Protein AF-A0A3D5BC72-F1 (afdb_monomer_lite)

Radius of gyration: 17.34 Å; chains: 1; bounding box: 42×45×41 Å

Structure (mmCIF, N/CA/C/O backbone):
data_AF-A0A3D5BC72-F1
#
_entry.id   AF-A0A3D5BC72-F1
#
loop_
_atom_site.group_PDB
_atom_site.id
_atom_site.type_symbol
_atom_site.label_atom_id
_atom_site.label_alt_id
_atom_site.label_comp_id
_atom_site.label_asym_id
_atom_site.label_entity_id
_atom_site.label_seq_id
_atom_site.pdbx_PDB_ins_code
_atom_site.Cartn_x
_atom_site.Cartn_y
_atom_site.Cartn_z
_atom_site.occupancy
_atom_site.B_iso_or_equiv
_atom_site.auth_seq_id
_atom_site.auth_comp_id
_atom_site.auth_asym_id
_atom_site.auth_atom_id
_atom_site.pdbx_PDB_model_num
ATOM 1 N N . MET A 1 1 ? -2.088 -13.758 19.137 1.00 39.16 1 MET A N 1
ATOM 2 C CA . MET A 1 1 ? -1.939 -12.474 18.418 1.00 39.16 1 MET A CA 1
ATOM 3 C C . MET A 1 1 ? -1.756 -12.786 16.946 1.00 39.16 1 MET A C 1
ATOM 5 O O . MET A 1 1 ? -0.777 -13.442 16.614 1.00 39.16 1 MET A O 1
ATOM 9 N N . ILE A 1 2 ? -2.708 -12.397 16.096 1.00 39.09 2 ILE A N 1
ATOM 10 C CA . ILE A 1 2 ? -2.567 -12.526 14.639 1.00 39.09 2 ILE A CA 1
ATOM 11 C C . ILE A 1 2 ? -1.477 -11.529 14.227 1.00 39.09 2 ILE A C 1
ATOM 13 O O . ILE A 1 2 ? -1.595 -10.335 14.501 1.00 39.09 2 ILE A O 1
ATOM 17 N N . LYS A 1 3 ? -0.358 -12.027 13.697 1.00 44.31 3 LYS A N 1
ATOM 18 C CA . LYS A 1 3 ? 0.748 -11.179 13.238 1.00 44.31 3 LYS A CA 1
ATOM 19 C C . LYS A 1 3 ? 0.266 -10.411 12.005 1.00 44.31 3 LYS A C 1
ATOM 21 O O . LYS A 1 3 ? -0.178 -11.041 11.056 1.00 44.31 3 LYS A O 1
ATOM 26 N N . LYS A 1 4 ? 0.348 -9.077 12.025 1.00 65.88 4 LYS A N 1
ATOM 27 C CA . LYS A 1 4 ? 0.024 -8.226 10.870 1.00 65.88 4 LYS A CA 1
ATOM 28 C C . LYS A 1 4 ? 1.068 -8.482 9.785 1.00 65.88 4 LYS A C 1
ATOM 30 O O . LYS A 1 4 ? 2.250 -8.216 10.022 1.00 65.88 4 LYS A O 1
ATOM 35 N N . ALA A 1 5 ? 0.644 -9.066 8.671 1.00 60.53 5 ALA A N 1
ATOM 36 C CA . ALA A 1 5 ? 1.493 -9.337 7.523 1.00 60.53 5 ALA A CA 1
ATOM 37 C C . ALA A 1 5 ? 1.219 -8.298 6.434 1.00 60.53 5 ALA A C 1
ATOM 39 O O . ALA A 1 5 ? 0.064 -8.054 6.102 1.00 60.53 5 ALA A O 1
ATOM 40 N N . ILE A 1 6 ? 2.274 -7.694 5.893 1.00 67.50 6 ILE A N 1
ATOM 41 C CA . ILE A 1 6 ? 2.192 -6.890 4.671 1.00 67.50 6 ILE A CA 1
ATOM 42 C C . ILE A 1 6 ? 3.098 -7.520 3.636 1.00 67.50 6 ILE A C 1
ATOM 44 O O . ILE A 1 6 ? 4.250 -7.857 3.922 1.00 67.50 6 ILE A O 1
ATOM 48 N N . PHE A 1 7 ? 2.569 -7.607 2.425 1.00 69.31 7 PHE A N 1
ATOM 49 C CA . PHE A 1 7 ? 3.311 -8.001 1.247 1.00 69.31 7 PHE A CA 1
ATOM 50 C C . PHE A 1 7 ? 3.510 -6.776 0.373 1.00 69.31 7 PHE A C 1
ATOM 52 O O . PHE A 1 7 ? 2.546 -6.080 0.059 1.00 69.31 7 PHE A O 1
ATOM 59 N N . VAL A 1 8 ? 4.764 -6.513 0.021 1.00 65.38 8 VAL A N 1
ATOM 60 C CA . VAL A 1 8 ? 5.139 -5.439 -0.893 1.00 65.38 8 VAL A CA 1
ATOM 61 C C . VAL A 1 8 ? 5.708 -6.071 -2.153 1.00 65.38 8 VAL A C 1
ATOM 63 O O . VAL A 1 8 ? 6.801 -6.642 -2.128 1.00 65.38 8 VAL A O 1
ATOM 66 N N . VAL A 1 9 ? 4.933 -6.020 -3.231 1.00 68.38 9 VAL A N 1
ATOM 67 C CA . VAL A 1 9 ? 5.278 -6.641 -4.511 1.00 68.38 9 VAL A CA 1
ATOM 68 C C . VAL A 1 9 ? 5.752 -5.570 -5.480 1.00 68.38 9 VAL A C 1
ATOM 70 O O . VAL A 1 9 ? 5.064 -4.584 -5.717 1.00 68.38 9 VAL A O 1
ATOM 73 N N . PHE A 1 10 ? 6.928 -5.789 -6.047 1.00 59.78 10 PHE A N 1
ATOM 74 C CA . PHE A 1 10 ? 7.567 -4.934 -7.032 1.00 59.78 10 PHE A CA 1
ATOM 75 C C . PHE A 1 10 ? 7.567 -5.598 -8.408 1.00 59.78 10 PHE A C 1
ATOM 77 O O . PHE A 1 10 ? 8.060 -6.721 -8.548 1.00 59.78 10 PHE A O 1
ATOM 84 N N . PHE A 1 11 ? 7.100 -4.888 -9.430 1.00 62.56 11 PHE A N 1
ATOM 85 C CA . PHE A 1 11 ? 7.275 -5.275 -10.830 1.00 62.56 11 PHE A CA 1
ATOM 86 C C . PHE A 1 11 ? 8.230 -4.289 -11.521 1.00 62.56 11 PHE A C 1
ATOM 88 O O . PHE A 1 11 ? 7.855 -3.167 -11.865 1.00 62.56 11 PHE A O 1
ATOM 95 N N . GLY A 1 12 ? 9.488 -4.707 -11.695 1.00 51.97 12 GLY A N 1
ATOM 96 C CA . GLY A 1 12 ? 10.517 -3.958 -12.421 1.00 51.97 12 GLY A CA 1
ATOM 97 C C . GLY A 1 12 ? 10.584 -4.318 -13.909 1.00 51.97 12 GLY A C 1
ATOM 98 O O . GLY A 1 12 ? 10.096 -5.359 -14.336 1.00 51.97 12 GLY A O 1
ATOM 99 N N . VAL A 1 13 ? 11.251 -3.471 -14.702 1.00 49.50 13 VAL A N 1
ATOM 100 C CA . VAL A 1 13 ? 11.381 -3.622 -16.169 1.00 49.50 13 VAL A CA 1
ATOM 101 C C . VAL A 1 13 ? 12.183 -4.873 -16.574 1.00 49.50 13 VAL A C 1
ATOM 103 O O . VAL A 1 13 ? 11.985 -5.422 -17.655 1.00 49.50 13 VAL A O 1
ATOM 106 N N . ALA A 1 14 ? 13.073 -5.366 -15.710 1.00 41.00 14 ALA A N 1
ATOM 107 C CA . ALA A 1 14 ? 13.845 -6.579 -15.959 1.00 41.00 14 ALA A CA 1
ATOM 108 C C . ALA A 1 14 ? 13.127 -7.802 -15.364 1.00 41.00 14 ALA A C 1
ATOM 110 O O . ALA A 1 14 ? 13.283 -8.092 -14.180 1.00 41.00 14 ALA A O 1
ATOM 111 N N . GLY A 1 15 ? 12.348 -8.510 -16.187 1.00 44.84 15 GLY A N 1
ATOM 112 C CA . GLY A 1 15 ? 11.765 -9.812 -15.827 1.00 44.84 15 GLY A CA 1
ATOM 113 C C . GLY A 1 15 ? 10.283 -10.001 -16.150 1.00 44.84 15 GLY A C 1
ATOM 114 O O . GLY A 1 15 ? 9.761 -11.087 -15.931 1.00 44.84 15 GLY A O 1
ATOM 115 N N . LEU A 1 16 ? 9.595 -8.991 -16.685 1.00 44.31 16 LEU A N 1
ATOM 116 C CA . LEU A 1 16 ? 8.205 -9.152 -17.107 1.00 44.31 16 LEU A CA 1
ATOM 117 C C . LEU A 1 16 ? 8.132 -9.884 -18.453 1.00 44.31 16 LEU A C 1
ATOM 119 O O . LEU A 1 16 ? 8.502 -9.335 -19.492 1.00 44.31 16 LEU A O 1
ATOM 123 N N . ASN A 1 17 ? 7.583 -11.102 -18.444 1.00 46.00 17 ASN A N 1
ATOM 124 C CA . ASN A 1 17 ? 6.886 -11.625 -19.615 1.00 46.00 17 ASN A CA 1
ATOM 125 C C . ASN A 1 17 ? 5.791 -10.615 -20.003 1.00 46.00 17 ASN A C 1
ATOM 127 O O . ASN A 1 17 ? 5.100 -10.062 -19.143 1.00 46.00 17 ASN A O 1
ATOM 131 N N . THR A 1 18 ? 5.637 -10.354 -21.301 1.00 49.53 18 THR A N 1
ATOM 132 C CA . THR A 1 18 ? 4.765 -9.290 -21.830 1.00 49.53 18 THR A CA 1
ATOM 133 C C . THR A 1 18 ? 3.309 -9.398 -21.361 1.00 49.53 18 THR A C 1
ATOM 135 O O . THR A 1 18 ? 2.641 -8.378 -21.236 1.00 49.53 18 THR A O 1
ATOM 138 N N . SER A 1 19 ? 2.834 -10.601 -21.023 1.00 48.75 19 SER A N 1
ATOM 139 C CA . SER A 1 19 ? 1.475 -10.864 -20.527 1.00 48.75 19 SER A CA 1
ATOM 140 C C . SER A 1 19 ? 1.181 -10.267 -19.143 1.00 48.75 19 SER A C 1
ATOM 142 O O . SER A 1 19 ? 0.096 -9.728 -18.934 1.00 48.75 19 SER A O 1
ATOM 144 N N . LEU A 1 20 ? 2.138 -10.312 -18.210 1.00 45.81 20 LEU A N 1
ATOM 145 C CA . LEU A 1 20 ? 1.988 -9.758 -16.858 1.00 45.81 20 LEU A CA 1
ATOM 146 C C . LEU A 1 20 ? 1.995 -8.230 -16.880 1.00 45.81 20 LEU A C 1
ATOM 148 O O . LEU A 1 20 ? 1.165 -7.600 -16.234 1.00 45.81 20 LEU A O 1
ATOM 152 N N . ALA A 1 21 ? 2.885 -7.628 -17.673 1.00 47.03 21 ALA A N 1
ATOM 153 C CA . ALA A 1 21 ? 2.938 -6.175 -17.825 1.00 47.03 21 ALA A CA 1
ATOM 154 C C . ALA A 1 21 ? 1.625 -5.621 -18.402 1.00 47.03 21 ALA A C 1
ATOM 156 O O . ALA A 1 21 ? 1.164 -4.564 -17.978 1.00 47.03 21 ALA A O 1
ATOM 157 N N . GLN A 1 22 ? 1.007 -6.356 -19.334 1.00 44.91 22 GLN A N 1
ATOM 158 C CA . GLN A 1 22 ? -0.235 -5.967 -20.001 1.00 44.91 22 GLN A CA 1
ATOM 159 C C . GLN A 1 22 ? -1.459 -6.026 -19.072 1.00 44.91 22 GLN A C 1
ATOM 161 O O . GLN A 1 22 ? -2.311 -5.149 -19.142 1.00 44.91 22 GLN A O 1
ATOM 166 N N . ALA A 1 23 ? -1.532 -7.010 -18.169 1.00 48.91 23 ALA A N 1
ATOM 167 C CA . ALA A 1 23 ? -2.643 -7.156 -17.218 1.00 48.91 23 ALA A CA 1
ATOM 168 C C . ALA A 1 23 ? -2.726 -6.015 -16.182 1.00 48.91 23 ALA A C 1
ATOM 170 O O . ALA A 1 23 ? -3.771 -5.812 -15.571 1.00 48.91 23 ALA A O 1
ATOM 171 N N .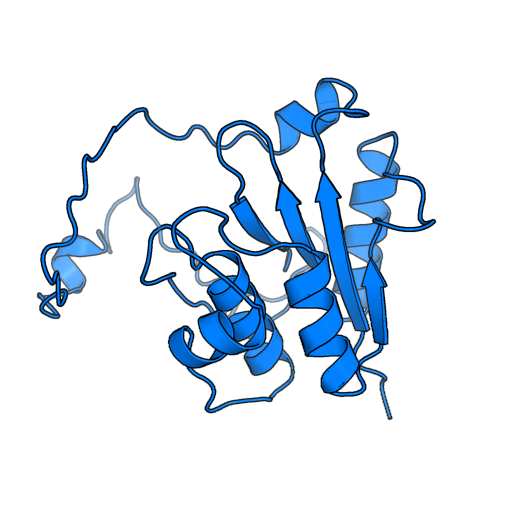 PHE A 1 24 ? -1.637 -5.260 -16.003 1.00 42.12 24 PHE A N 1
ATOM 172 C CA . PHE A 1 24 ? -1.575 -4.078 -15.141 1.00 42.12 24 PHE A CA 1
ATOM 173 C C . PHE A 1 24 ? -1.640 -2.748 -15.904 1.00 42.12 24 PHE A C 1
ATOM 175 O O . PHE A 1 24 ? -1.533 -1.690 -15.278 1.00 42.12 24 PHE A O 1
ATOM 182 N N . GLN A 1 25 ? -1.818 -2.775 -17.230 1.00 41.47 25 GLN A N 1
ATOM 183 C CA . GLN A 1 25 ? -2.043 -1.562 -18.012 1.00 41.47 25 GLN A CA 1
ATOM 184 C C . GLN A 1 25 ? -3.411 -0.986 -17.651 1.00 41.47 25 GLN A C 1
ATOM 186 O O . GLN A 1 25 ? -4.450 -1.583 -17.919 1.00 41.47 25 GLN A O 1
ATOM 191 N N . VAL A 1 26 ? -3.398 0.192 -17.039 1.00 39.53 26 VAL A N 1
ATOM 192 C CA . VAL A 1 26 ? -4.551 1.089 -17.044 1.00 39.53 26 VAL A CA 1
ATOM 193 C C . VAL A 1 26 ? -4.328 2.024 -18.224 1.00 39.53 26 VAL A C 1
ATOM 195 O O . VAL A 1 26 ? -3.207 2.487 -18.425 1.00 39.53 26 VAL A O 1
ATOM 198 N N . ASP A 1 27 ? -5.363 2.252 -19.029 1.00 34.81 27 ASP A N 1
ATOM 199 C CA . ASP A 1 27 ? -5.342 3.265 -20.084 1.00 34.81 27 ASP A CA 1
ATOM 200 C C . ASP A 1 27 ? -5.281 4.647 -19.417 1.00 34.81 27 ASP A C 1
ATOM 202 O O . ASP A 1 27 ? -6.299 5.251 -19.075 1.00 34.81 27 ASP A O 1
ATOM 206 N N . GLU A 1 28 ? -4.067 5.099 -19.107 1.00 37.81 28 GLU A N 1
ATOM 207 C CA . GLU A 1 28 ? -3.823 6.447 -18.615 1.00 37.81 28 GLU A CA 1
ATOM 208 C C . GLU A 1 28 ? -3.939 7.389 -19.813 1.00 37.81 28 GLU A C 1
ATOM 210 O O . GLU A 1 28 ? -3.017 7.545 -20.614 1.00 37.81 28 GLU A O 1
ATOM 215 N N . GLY A 1 29 ? -5.124 7.982 -19.974 1.00 32.66 29 GLY A N 1
ATOM 216 C CA . GLY A 1 29 ? -5.359 9.016 -20.971 1.00 32.66 29 GLY A CA 1
ATOM 217 C C . GLY A 1 29 ? -4.264 10.084 -20.899 1.00 32.66 29 GLY A C 1
ATOM 218 O O . GLY A 1 29 ? -4.041 10.688 -19.854 1.00 32.66 29 GLY A O 1
ATOM 219 N N . ASN A 1 30 ? -3.583 10.306 -22.026 1.00 34.56 30 ASN A N 1
ATOM 220 C CA . ASN A 1 30 ? -2.470 11.245 -22.185 1.00 34.56 30 ASN A CA 1
ATOM 221 C C . ASN A 1 30 ? -2.899 12.709 -21.966 1.00 34.56 30 ASN A C 1
ATOM 223 O O . ASN A 1 30 ? -3.085 13.465 -22.921 1.00 34.56 30 ASN A O 1
ATOM 227 N N . GLY A 1 31 ? -3.037 13.126 -20.712 1.00 32.53 31 GLY A N 1
ATOM 228 C CA . GLY A 1 31 ? -3.160 14.522 -20.312 1.00 32.53 31 GLY A CA 1
ATOM 229 C C . GLY A 1 31 ? -1.919 14.944 -19.540 1.00 32.53 31 GLY A C 1
ATOM 230 O O . GLY A 1 31 ? -1.890 14.827 -18.323 1.00 32.53 31 GLY A O 1
ATOM 231 N N . ALA A 1 32 ? -0.887 15.428 -20.233 1.00 30.55 32 ALA A N 1
ATOM 232 C CA . ALA A 1 32 ? 0.250 16.059 -19.573 1.00 30.55 32 ALA A CA 1
ATOM 233 C C . ALA A 1 32 ? -0.228 17.335 -18.857 1.00 30.55 32 ALA A C 1
ATOM 235 O O . ALA A 1 32 ? -0.594 18.311 -19.515 1.00 30.55 32 ALA A O 1
ATOM 236 N N . PHE A 1 33 ? -0.234 17.325 -17.525 1.00 35.97 33 PHE A N 1
ATOM 237 C CA . PHE A 1 33 ? -0.364 18.530 -16.710 1.00 35.97 33 PHE A CA 1
ATOM 238 C C . PHE A 1 33 ? 1.036 18.963 -16.263 1.00 35.97 33 PHE A C 1
ATOM 240 O O . PHE A 1 33 ? 1.735 18.231 -15.572 1.00 35.97 33 PHE A O 1
ATOM 247 N N . ASP A 1 34 ? 1.459 20.146 -16.710 1.00 36.50 34 ASP A N 1
ATOM 248 C CA . ASP A 1 34 ? 2.656 20.834 -16.219 1.00 36.50 34 ASP A CA 1
ATOM 249 C C . ASP A 1 34 ? 2.284 21.540 -14.908 1.00 36.50 34 ASP A C 1
ATOM 251 O O . ASP A 1 34 ? 1.774 22.665 -14.914 1.00 36.50 34 ASP A O 1
ATOM 255 N N . ALA A 1 35 ? 2.445 20.845 -13.781 1.00 38.34 35 ALA A N 1
ATOM 256 C CA . ALA A 1 35 ? 2.228 21.413 -12.459 1.00 38.34 35 ALA A CA 1
ATOM 257 C C . ALA A 1 35 ? 3.536 22.027 -11.944 1.00 38.34 35 ALA A C 1
ATOM 259 O O . ALA A 1 35 ? 4.360 21.383 -11.298 1.00 38.34 35 ALA A O 1
ATOM 260 N N . LYS A 1 36 ? 3.727 23.322 -12.205 1.00 35.53 36 LYS A N 1
ATOM 261 C CA . LYS A 1 36 ? 4.603 24.131 -11.349 1.00 35.53 36 LYS A CA 1
ATOM 262 C C . LYS A 1 36 ? 3.965 24.196 -9.963 1.00 35.53 36 LYS A C 1
ATOM 264 O O . LYS A 1 36 ? 2.754 24.384 -9.878 1.00 35.53 36 LYS A O 1
ATOM 269 N N . GLU A 1 37 ? 4.772 24.055 -8.908 1.00 43.22 37 GLU A N 1
ATOM 270 C CA . GLU A 1 37 ? 4.355 24.244 -7.511 1.00 43.22 37 GLU A CA 1
ATOM 271 C C . GLU A 1 37 ? 3.747 25.643 -7.309 1.00 43.22 37 GLU A C 1
ATOM 273 O O . GLU A 1 37 ? 4.406 26.602 -6.910 1.00 43.22 37 GLU A O 1
ATOM 278 N N . GLU A 1 38 ? 2.454 25.767 -7.568 1.00 37.28 38 GLU A N 1
ATOM 279 C CA . GLU A 1 38 ? 1.609 26.792 -6.988 1.00 37.28 38 GLU A CA 1
ATOM 280 C C . GLU A 1 38 ? 0.695 26.094 -5.990 1.00 37.28 38 GLU A C 1
ATOM 282 O O . GLU A 1 38 ? 0.119 25.050 -6.284 1.00 37.28 38 GLU A O 1
ATOM 287 N N . ASN A 1 39 ? 0.609 26.659 -4.783 1.00 39.94 39 ASN A N 1
ATOM 288 C CA . ASN A 1 39 ? -0.212 26.194 -3.668 1.00 39.94 39 ASN A CA 1
ATOM 289 C C . ASN A 1 39 ? -1.683 25.990 -4.082 1.00 39.94 39 ASN A C 1
ATOM 291 O O . ASN A 1 39 ? -2.539 26.840 -3.825 1.00 39.94 39 ASN A O 1
ATOM 295 N N . LEU A 1 40 ? -1.997 24.843 -4.674 1.00 38.00 40 LEU A N 1
ATOM 296 C CA . LEU A 1 40 ? -3.352 24.377 -4.909 1.00 38.00 40 LEU A CA 1
ATOM 297 C C . LEU A 1 40 ? -3.854 23.754 -3.611 1.00 38.00 40 LEU A C 1
ATOM 299 O O . LEU A 1 40 ? -3.955 22.542 -3.449 1.00 38.00 40 LEU A O 1
ATOM 303 N N . VAL A 1 41 ? -4.195 24.619 -2.657 1.00 39.25 41 VAL A N 1
ATOM 304 C CA . VAL A 1 41 ? -5.203 24.255 -1.666 1.00 39.25 41 VAL A CA 1
ATOM 305 C C . VAL A 1 41 ? -6.487 24.073 -2.464 1.00 39.25 41 VAL A C 1
ATOM 307 O O . VAL A 1 41 ? -7.123 25.060 -2.842 1.00 39.25 41 VAL A O 1
ATOM 310 N N . LEU A 1 42 ? -6.830 22.821 -2.780 1.00 39.56 42 LEU A N 1
ATOM 311 C CA . LEU A 1 42 ? -8.126 22.486 -3.354 1.00 39.56 42 LEU A CA 1
ATOM 312 C C . LEU A 1 42 ? -9.182 23.049 -2.406 1.00 39.56 42 LEU A C 1
ATOM 314 O O . LEU A 1 42 ? -9.370 22.566 -1.287 1.00 39.56 42 LEU A O 1
ATOM 318 N N . LYS A 1 43 ? -9.835 24.134 -2.829 1.00 40.34 43 LYS A N 1
ATOM 319 C CA . LYS A 1 43 ? -11.046 24.593 -2.165 1.00 40.34 43 LYS A CA 1
ATOM 320 C C . LYS A 1 43 ? -12.013 23.425 -2.256 1.00 40.34 43 LYS A C 1
ATOM 322 O O . LYS A 1 43 ? -12.188 22.860 -3.332 1.00 40.34 43 LYS A O 1
ATOM 327 N N . GLN A 1 44 ? -12.586 23.050 -1.121 1.00 42.84 44 GLN A N 1
ATOM 328 C CA . GLN A 1 44 ? -13.640 22.051 -1.036 1.00 42.84 44 GLN A CA 1
ATOM 329 C C . GLN A 1 44 ? -14.886 22.621 -1.732 1.00 42.84 44 GLN A C 1
ATOM 331 O O . GLN A 1 44 ? -15.803 23.123 -1.089 1.00 42.84 44 GLN A O 1
ATOM 336 N N . GLU A 1 45 ? -14.854 22.670 -3.061 1.00 46.62 45 GLU A N 1
ATOM 337 C CA . GLU A 1 45 ? -15.996 23.007 -3.893 1.00 46.62 45 GLU A CA 1
ATOM 338 C C . GLU A 1 45 ? -16.976 21.835 -3.894 1.00 46.62 45 GLU A C 1
ATOM 340 O O . GLU A 1 45 ? -16.620 20.694 -3.598 1.00 46.62 45 GLU A O 1
ATOM 345 N N . ASP A 1 46 ? -18.234 22.167 -4.160 1.00 46.66 46 ASP A N 1
ATOM 346 C CA . ASP A 1 46 ? -19.429 21.343 -4.015 1.00 46.66 46 ASP A CA 1
ATOM 347 C C . ASP A 1 46 ? -19.275 19.953 -4.672 1.00 46.66 46 ASP A C 1
ATOM 349 O O . ASP A 1 46 ? -19.542 19.748 -5.859 1.00 46.66 46 ASP A O 1
ATOM 353 N N . THR A 1 47 ? -18.787 18.989 -3.881 1.00 52.44 47 THR A N 1
ATOM 354 C CA . THR A 1 47 ? -18.332 17.655 -4.327 1.00 52.44 47 THR A CA 1
ATOM 355 C C . THR A 1 47 ? -19.388 16.861 -5.102 1.00 52.44 47 THR A C 1
ATOM 357 O O . THR A 1 47 ? -19.046 15.960 -5.865 1.00 52.44 47 THR A O 1
ATOM 360 N N . ALA A 1 48 ? -20.668 17.218 -4.970 1.00 49.59 48 ALA A N 1
ATOM 361 C CA . ALA A 1 48 ? -21.773 16.570 -5.666 1.00 49.59 48 ALA A CA 1
ATOM 362 C C . ALA A 1 48 ? -21.761 16.788 -7.192 1.00 49.59 48 ALA A C 1
ATOM 364 O O . ALA A 1 48 ? -22.131 15.875 -7.930 1.00 49.59 48 ALA A O 1
ATOM 365 N N . ASN A 1 49 ? -21.321 17.957 -7.680 1.00 50.22 49 ASN A N 1
ATOM 366 C CA . ASN A 1 49 ? -21.263 18.239 -9.124 1.00 50.22 49 ASN A CA 1
ATOM 367 C C . ASN A 1 49 ? -19.995 17.686 -9.792 1.00 50.22 49 ASN A C 1
ATOM 369 O O . ASN A 1 49 ? -20.021 17.383 -10.983 1.00 50.22 49 ASN A O 1
ATOM 373 N N . VAL A 1 50 ? -18.908 17.519 -9.032 1.00 57.97 50 VAL A N 1
ATOM 374 C CA . VAL A 1 50 ? -17.635 16.968 -9.530 1.00 57.97 50 VAL A CA 1
ATOM 375 C C . VAL A 1 50 ? -17.656 15.436 -9.556 1.00 57.97 50 VAL A C 1
ATOM 377 O O . VAL A 1 50 ? -17.165 14.833 -10.502 1.00 57.97 50 VAL A O 1
ATOM 380 N N . ASN A 1 51 ? -18.290 14.788 -8.572 1.00 60.34 51 ASN A N 1
ATOM 381 C CA . ASN A 1 51 ? -18.293 13.323 -8.447 1.00 60.34 51 ASN A CA 1
ATOM 382 C C . ASN A 1 51 ? -19.266 12.595 -9.383 1.00 60.34 51 ASN A C 1
ATOM 384 O O . ASN A 1 51 ? -19.463 11.394 -9.226 1.00 60.34 51 ASN A O 1
ATOM 388 N N . HIS A 1 52 ? -19.887 13.297 -10.339 1.00 67.12 52 HIS A N 1
ATOM 389 C CA . HIS A 1 52 ? -20.741 12.696 -11.368 1.00 67.12 52 HIS A CA 1
ATOM 390 C C . HIS A 1 52 ? -21.738 11.648 -10.824 1.00 67.12 52 HIS A C 1
ATOM 392 O O . HIS A 1 52 ? -21.968 10.630 -11.467 1.00 67.12 52 HIS A O 1
ATOM 398 N N . LEU A 1 53 ? -22.354 11.900 -9.659 1.00 65.19 53 LEU A N 1
ATOM 399 C CA . LEU A 1 53 ? -23.061 10.890 -8.845 1.00 65.19 53 LEU A CA 1
ATOM 400 C C . LEU A 1 53 ? -24.168 10.102 -9.576 1.00 65.19 53 LEU A C 1
ATOM 402 O O . LEU A 1 53 ? -24.511 9.000 -9.167 1.00 65.19 53 LEU A O 1
ATOM 406 N N . ASN A 1 54 ? -24.727 10.660 -10.653 1.00 69.50 54 ASN A N 1
ATOM 407 C CA . ASN A 1 54 ? -25.776 10.038 -11.469 1.00 69.50 54 ASN A CA 1
ATOM 408 C C . ASN A 1 54 ? -25.298 9.666 -12.884 1.00 69.50 54 ASN A C 1
ATOM 410 O O . ASN A 1 54 ? -26.114 9.490 -13.791 1.00 69.50 54 ASN A O 1
ATOM 414 N N . SER A 1 55 ? -23.987 9.622 -13.120 1.00 73.69 55 SER A N 1
ATOM 415 C CA . SER A 1 55 ? -23.441 9.313 -14.435 1.00 73.69 55 SER A CA 1
ATOM 416 C C . SER A 1 55 ? -23.537 7.814 -14.711 1.00 73.69 55 SER A C 1
ATOM 418 O O . SER A 1 55 ? -22.969 7.023 -13.959 1.00 73.69 55 SER A O 1
ATOM 420 N N . PRO A 1 56 ? -24.152 7.397 -15.833 1.00 77.19 56 PRO A N 1
ATOM 421 C CA . PRO A 1 56 ? -24.080 6.006 -16.269 1.00 77.19 56 PRO A CA 1
ATOM 422 C C . PRO A 1 56 ? -22.661 5.604 -16.712 1.00 77.19 56 PRO A C 1
ATOM 424 O O . PRO A 1 56 ? -22.402 4.422 -16.907 1.00 77.19 56 PRO A O 1
ATOM 427 N N . TYR A 1 57 ? -21.754 6.575 -16.887 1.00 74.44 57 TYR A N 1
ATOM 428 C CA . TYR A 1 57 ? -20.372 6.359 -17.323 1.00 74.44 57 TYR A CA 1
ATOM 429 C C . TYR A 1 57 ? -19.355 6.406 -16.176 1.00 74.44 57 TYR A C 1
ATOM 431 O O . TYR A 1 57 ? -18.298 5.794 -16.278 1.00 74.44 57 TYR A O 1
ATOM 439 N N . PHE A 1 58 ? -19.665 7.116 -15.087 1.00 73.69 58 PHE A N 1
ATOM 440 C CA . PHE A 1 58 ? -18.769 7.320 -13.945 1.00 73.6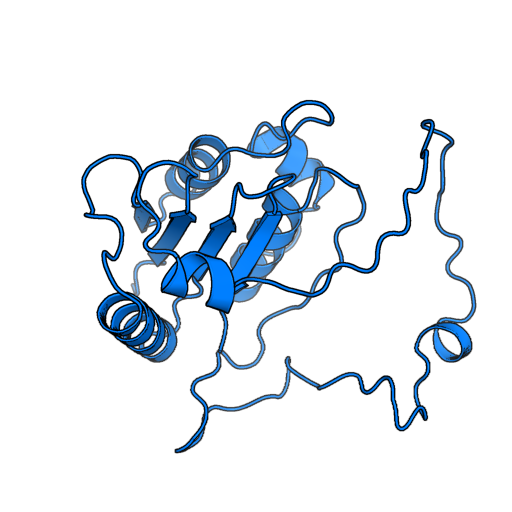9 58 PHE A CA 1
ATOM 441 C C . PHE A 1 58 ? -19.485 6.888 -12.668 1.00 73.69 58 PHE A C 1
ATOM 443 O O . PHE A 1 58 ? -19.992 7.712 -11.913 1.00 73.69 58 PHE A O 1
ATOM 450 N N . THR A 1 59 ? -19.571 5.572 -12.470 1.00 72.00 59 THR A N 1
ATOM 451 C CA . THR A 1 59 ? -20.100 4.994 -11.232 1.00 72.00 59 THR A CA 1
ATOM 452 C C . THR A 1 59 ? -19.006 4.942 -10.172 1.00 72.00 59 THR A C 1
ATOM 454 O O . THR A 1 59 ? -17.864 4.592 -10.468 1.00 72.00 59 THR A O 1
ATOM 457 N N . THR A 1 60 ? -19.357 5.241 -8.925 1.00 74.88 60 THR A N 1
ATOM 458 C CA . THR A 1 60 ? -18.473 5.081 -7.766 1.00 74.88 60 THR A CA 1
ATOM 459 C C . THR A 1 60 ? -18.868 3.802 -7.026 1.00 74.88 60 THR A C 1
ATOM 461 O O . THR A 1 60 ? -19.818 3.841 -6.240 1.00 74.88 60 THR A O 1
ATOM 464 N N . PRO A 1 61 ? -18.232 2.646 -7.304 1.00 79.25 61 PRO A N 1
ATOM 465 C CA . PRO A 1 61 ? -18.538 1.423 -6.574 1.00 79.25 61 PRO A CA 1
ATOM 466 C C . PRO A 1 61 ? -18.238 1.616 -5.085 1.00 79.25 61 PRO A C 1
ATOM 468 O O . PRO A 1 61 ? -17.171 2.111 -4.718 1.00 79.25 61 PRO A O 1
ATOM 471 N N . ASP A 1 62 ? -19.179 1.211 -4.232 1.00 86.56 62 ASP A N 1
ATOM 472 C CA . ASP A 1 62 ? -18.984 1.213 -2.784 1.00 86.56 62 ASP A CA 1
ATOM 473 C C . ASP A 1 62 ? -18.117 0.016 -2.377 1.00 86.56 62 ASP A C 1
ATOM 475 O O . ASP A 1 62 ? -18.587 -1.064 -2.007 1.00 86.56 62 ASP A O 1
ATOM 479 N N . VAL A 1 63 ? -16.808 0.204 -2.515 1.00 88.19 63 VAL A N 1
ATOM 480 C CA . VAL A 1 63 ? -15.809 -0.798 -2.136 1.00 88.19 63 VAL A CA 1
ATOM 481 C C . VAL A 1 63 ? -15.700 -0.966 -0.619 1.00 88.19 63 VAL A C 1
ATOM 483 O O . VAL A 1 63 ? -15.224 -2.004 -0.168 1.00 88.19 63 VAL A O 1
ATOM 486 N N . PHE A 1 64 ? -16.154 0.011 0.175 1.00 91.81 64 PHE A N 1
ATOM 487 C CA . PHE A 1 64 ? -16.054 -0.043 1.634 1.00 91.81 64 PHE A CA 1
ATOM 488 C C . PHE A 1 64 ? -17.049 -1.051 2.217 1.00 91.81 64 PHE A C 1
ATOM 490 O O . PHE A 1 64 ? -16.659 -1.917 2.999 1.00 91.81 64 PHE A O 1
ATOM 497 N N . GLU A 1 65 ? -18.308 -1.000 1.780 1.00 93.50 65 GLU A N 1
ATOM 498 C CA . GLU A 1 65 ? -19.360 -1.933 2.217 1.00 93.50 65 GLU A CA 1
ATOM 499 C C . GLU A 1 65 ? -19.346 -3.269 1.445 1.00 93.50 65 GLU A C 1
ATOM 501 O O . GLU A 1 65 ? -20.187 -4.143 1.665 1.00 93.50 65 GLU A O 1
ATOM 506 N N . SER A 1 66 ? -18.395 -3.465 0.527 1.00 92.38 66 SER A N 1
ATOM 507 C CA . SER A 1 66 ? -18.299 -4.690 -0.270 1.00 92.38 66 SER A CA 1
ATOM 508 C C . SER A 1 66 ? -17.920 -5.911 0.579 1.00 92.38 66 SER A C 1
ATOM 510 O O . SER A 1 66 ? -17.024 -5.870 1.425 1.00 92.38 66 SER A O 1
ATOM 512 N N . ILE A 1 67 ? -18.587 -7.041 0.325 1.00 94.00 67 ILE A N 1
ATOM 513 C CA . ILE A 1 67 ? -18.398 -8.305 1.051 1.00 94.00 67 ILE A CA 1
ATOM 514 C C . ILE A 1 67 ? -18.024 -9.414 0.072 1.00 94.00 67 ILE A C 1
ATOM 516 O O . ILE A 1 67 ? -18.611 -9.532 -1.006 1.00 94.00 67 ILE A O 1
ATOM 520 N N . SER A 1 68 ? -17.055 -10.241 0.471 1.00 94.19 68 SER A N 1
ATOM 521 C CA . SER A 1 68 ? -16.649 -11.425 -0.290 1.00 94.19 68 SER A CA 1
ATOM 522 C C . SER A 1 68 ? -17.834 -12.360 -0.577 1.00 94.19 68 SER A C 1
ATOM 524 O O . SER A 1 68 ? -18.690 -12.582 0.280 1.00 94.19 68 SER A O 1
ATOM 526 N N . ASN A 1 69 ? -17.853 -12.957 -1.767 1.00 93.50 69 ASN A N 1
ATOM 527 C CA . ASN A 1 69 ? -18.824 -13.968 -2.188 1.00 93.50 69 ASN A CA 1
ATOM 528 C C . ASN A 1 69 ? -18.136 -15.071 -3.017 1.00 93.50 69 ASN A C 1
ATOM 530 O O . ASN A 1 69 ? -16.912 -15.138 -3.075 1.00 93.50 69 ASN A O 1
ATOM 534 N N . GLU A 1 70 ? -18.909 -15.963 -3.639 1.00 93.12 70 GLU A N 1
ATOM 535 C CA . GLU A 1 70 ? -18.363 -17.082 -4.424 1.00 93.12 70 GLU A CA 1
ATOM 536 C C . GLU A 1 70 ? -17.554 -16.658 -5.669 1.00 93.12 70 GLU A C 1
ATOM 538 O O . GLU A 1 70 ? -16.730 -17.436 -6.142 1.00 93.12 70 GLU A O 1
ATOM 543 N N . ASN A 1 71 ? -17.755 -15.434 -6.170 1.00 92.06 71 ASN A N 1
ATOM 544 C CA . ASN A 1 71 ? -17.136 -14.902 -7.388 1.00 92.06 71 ASN A CA 1
ATOM 545 C C . ASN A 1 71 ? -16.115 -13.778 -7.127 1.00 92.06 71 ASN A C 1
ATOM 547 O O . ASN A 1 71 ? -15.343 -13.445 -8.023 1.00 92.06 71 ASN A O 1
ATOM 551 N N . LEU A 1 72 ? -16.113 -13.176 -5.933 1.00 91.12 72 LEU A N 1
ATOM 552 C CA . LEU A 1 72 ? -15.237 -12.061 -5.565 1.00 91.12 72 LEU A CA 1
ATOM 553 C C . LEU A 1 72 ? -14.698 -12.259 -4.148 1.00 91.12 72 LEU A C 1
ATOM 555 O O . LEU A 1 72 ? -15.468 -12.300 -3.189 1.00 91.12 72 LEU A O 1
ATOM 559 N N . THR A 1 73 ? -13.375 -12.307 -4.014 1.00 95.06 73 THR A N 1
ATOM 560 C CA . THR A 1 73 ? -12.696 -12.192 -2.719 1.00 95.06 73 THR A CA 1
ATOM 561 C C . THR A 1 73 ? -12.339 -10.725 -2.525 1.00 95.06 73 THR A C 1
ATOM 563 O O . THR A 1 73 ? -11.606 -10.194 -3.340 1.00 95.06 73 THR A O 1
ATOM 566 N N . ILE A 1 74 ? -12.827 -10.074 -1.471 1.00 95.88 74 ILE A N 1
ATOM 567 C CA . ILE A 1 74 ? -12.526 -8.671 -1.154 1.00 95.88 74 ILE A CA 1
ATOM 568 C C . ILE A 1 74 ? -12.412 -8.448 0.359 1.00 95.88 74 ILE A C 1
ATOM 570 O O . ILE A 1 74 ? -13.149 -9.051 1.148 1.00 95.88 74 ILE A O 1
ATOM 574 N N . LEU A 1 75 ? -11.499 -7.565 0.766 1.00 95.88 75 LEU A N 1
ATOM 575 C CA . LEU A 1 75 ? -11.365 -7.084 2.139 1.00 95.88 75 LEU A CA 1
ATOM 576 C C . LEU A 1 75 ? -12.472 -6.069 2.447 1.00 95.88 75 LEU A C 1
ATOM 578 O O . LEU A 1 75 ? -12.422 -4.926 2.001 1.00 95.88 75 LEU A O 1
ATOM 582 N N . SER A 1 76 ? -13.466 -6.483 3.229 1.00 94.62 76 SER A N 1
ATOM 583 C CA . SER A 1 76 ? -14.556 -5.600 3.658 1.00 94.62 76 SER A CA 1
ATOM 584 C C . SER A 1 76 ? -14.080 -4.494 4.596 1.00 94.62 76 SER A C 1
ATOM 586 O O . SER A 1 76 ? -13.167 -4.697 5.402 1.00 94.62 76 SER A O 1
ATOM 588 N N . HIS A 1 77 ? -14.754 -3.344 4.541 1.00 95.56 77 HIS A N 1
ATOM 589 C CA . HIS A 1 77 ? -14.456 -2.147 5.331 1.00 95.56 77 HIS A CA 1
ATOM 590 C C . HIS A 1 77 ? -13.015 -1.646 5.159 1.00 95.56 77 HIS A C 1
ATOM 592 O O . HIS A 1 77 ? -12.416 -1.094 6.090 1.00 95.56 77 HIS A O 1
ATOM 598 N N . TYR A 1 78 ? -12.438 -1.852 3.973 1.00 95.75 78 TYR A N 1
ATOM 599 C CA . TYR A 1 78 ? -11.127 -1.317 3.644 1.00 95.75 78 TYR A CA 1
ATOM 600 C C . TYR A 1 78 ? -11.231 0.195 3.366 1.00 95.75 78 TYR A C 1
ATOM 602 O O . TYR A 1 78 ? -11.982 0.598 2.476 1.00 95.75 78 TYR A O 1
ATOM 610 N N . PRO A 1 79 ? -10.514 1.056 4.110 1.00 92.69 79 PRO A N 1
ATOM 611 C CA . PRO A 1 79 ? -10.620 2.503 3.967 1.00 92.69 79 PRO A CA 1
ATOM 612 C C . PRO A 1 79 ? -10.004 2.983 2.649 1.00 92.69 79 PRO A C 1
ATOM 614 O O . PRO A 1 79 ? -8.927 2.543 2.246 1.00 92.69 79 PRO A O 1
ATOM 617 N N . THR A 1 80 ? -10.668 3.935 1.998 1.00 90.19 80 THR A N 1
ATOM 618 C CA . THR A 1 80 ? -10.185 4.573 0.768 1.00 90.19 80 THR A CA 1
ATOM 619 C C . THR A 1 80 ? -9.588 5.940 1.063 1.00 90.19 80 THR A C 1
ATOM 621 O O . THR A 1 80 ? -10.146 6.708 1.846 1.00 90.19 80 THR A O 1
ATOM 624 N N . PHE A 1 81 ? -8.497 6.278 0.383 1.00 92.12 81 PHE A N 1
ATOM 625 C CA . PHE A 1 81 ? -7.859 7.585 0.483 1.00 92.12 81 PHE A CA 1
ATOM 626 C C . PHE A 1 81 ? -7.355 8.018 -0.896 1.00 92.12 81 PHE A C 1
ATOM 628 O O . PHE A 1 81 ? -6.694 7.240 -1.583 1.00 92.12 81 PHE A O 1
ATOM 635 N N . GLN A 1 82 ? -7.674 9.247 -1.301 1.00 89.75 82 GLN A N 1
ATOM 636 C CA . GLN A 1 82 ? -7.157 9.848 -2.529 1.00 89.75 82 GLN A CA 1
ATOM 637 C C . GLN A 1 82 ? -5.830 10.544 -2.218 1.00 89.75 82 GLN A C 1
ATOM 639 O O . GLN A 1 82 ? -5.793 11.404 -1.340 1.00 89.75 82 GLN A O 1
ATOM 644 N N . GLN A 1 83 ? -4.759 10.181 -2.932 1.00 91.88 83 GLN A N 1
ATOM 645 C CA . GLN A 1 83 ? -3.456 10.836 -2.771 1.00 91.88 83 GLN A CA 1
ATOM 646 C C . GLN A 1 83 ? -3.574 12.352 -2.978 1.00 91.88 83 GLN A C 1
ATOM 648 O O . GLN A 1 83 ? -4.338 12.799 -3.839 1.00 91.88 83 GLN A O 1
ATOM 653 N N . THR A 1 84 ? -2.811 13.139 -2.217 1.00 92.00 84 THR A N 1
ATOM 654 C CA . THR A 1 84 ? -2.882 14.610 -2.298 1.00 92.00 84 THR A CA 1
ATOM 655 C C . THR A 1 84 ? -1.733 15.254 -3.067 1.00 92.00 84 THR A C 1
ATOM 657 O O . THR A 1 84 ? -1.829 16.435 -3.398 1.00 92.00 84 THR A O 1
ATOM 660 N N . THR A 1 85 ? -0.668 14.512 -3.396 1.00 90.50 85 THR A N 1
ATOM 661 C CA . THR A 1 85 ? 0.438 15.003 -4.236 1.00 90.50 85 THR A CA 1
ATOM 662 C C . THR A 1 85 ? 0.777 14.010 -5.343 1.00 90.50 85 THR A C 1
ATOM 664 O O . THR A 1 85 ? 0.374 12.851 -5.299 1.00 90.50 85 THR A O 1
ATOM 667 N N . GLU A 1 86 ? 1.526 14.444 -6.356 1.00 88.81 86 GLU A N 1
ATOM 668 C CA . GLU A 1 86 ? 1.909 13.605 -7.505 1.00 88.81 86 GLU A CA 1
ATOM 669 C C . GLU A 1 86 ? 2.876 12.467 -7.131 1.00 88.81 86 GLU A C 1
ATOM 671 O O . GLU A 1 86 ? 2.937 11.448 -7.812 1.00 88.81 86 GLU A O 1
ATOM 676 N N . TYR A 1 87 ? 3.594 12.603 -6.013 1.00 90.44 87 TYR A N 1
ATOM 677 C CA . TYR A 1 87 ? 4.675 11.699 -5.605 1.00 90.44 87 TYR A CA 1
ATOM 678 C C . TYR A 1 87 ? 4.367 10.892 -4.332 1.00 90.44 87 TYR A C 1
ATOM 680 O O . TYR A 1 87 ? 5.190 10.090 -3.880 1.00 90.44 87 TYR A O 1
ATOM 688 N N . SER A 1 88 ? 3.188 11.084 -3.733 1.00 94.62 88 SER A N 1
ATOM 689 C CA . SER A 1 88 ? 2.796 10.481 -2.455 1.00 94.62 88 SER A CA 1
ATOM 690 C C . SER A 1 88 ? 1.975 9.195 -2.583 1.00 94.62 88 SER A C 1
ATOM 692 O O . SER A 1 88 ? 1.460 8.708 -1.578 1.00 94.62 88 SER A O 1
ATOM 694 N N . CYS A 1 89 ? 1.886 8.591 -3.774 1.00 94.75 89 CYS A N 1
ATOM 695 C CA . CYS A 1 89 ? 1.121 7.356 -3.998 1.00 94.75 89 CYS A CA 1
ATOM 696 C C . CYS A 1 89 ? 1.507 6.218 -3.023 1.00 94.75 89 CYS A C 1
ATOM 698 O O . CYS A 1 89 ? 0.633 5.526 -2.502 1.00 94.75 89 CYS A O 1
ATOM 700 N N . GLY A 1 90 ? 2.798 6.056 -2.702 1.00 94.81 90 GLY A N 1
ATOM 701 C CA . GLY A 1 90 ? 3.278 5.095 -1.696 1.00 94.81 90 GLY A CA 1
ATOM 702 C C . GLY A 1 90 ? 2.780 5.402 -0.273 1.00 94.81 90 GLY A C 1
ATOM 703 O O . GLY A 1 90 ? 2.152 4.538 0.345 1.00 94.81 90 GLY A O 1
ATOM 704 N N . PRO A 1 91 ? 3.019 6.616 0.261 1.00 96.75 91 PRO A N 1
ATOM 705 C CA . PRO A 1 91 ? 2.457 7.100 1.520 1.00 96.75 91 PRO A CA 1
ATOM 706 C C . PRO A 1 91 ? 0.933 6.980 1.614 1.00 96.75 91 PRO A C 1
ATOM 708 O O . PRO A 1 91 ? 0.430 6.515 2.635 1.00 96.75 91 PRO A O 1
ATOM 711 N N . ALA A 1 92 ? 0.205 7.338 0.555 1.00 97.06 92 ALA A N 1
ATOM 712 C CA . ALA A 1 92 ? -1.248 7.208 0.469 1.00 97.06 92 ALA A CA 1
ATOM 713 C C . ALA A 1 92 ? -1.688 5.739 0.566 1.00 97.06 92 ALA A C 1
ATOM 715 O O . ALA A 1 92 ? -2.546 5.394 1.381 1.00 97.06 92 ALA A O 1
ATOM 716 N N . ALA A 1 93 ? -1.049 4.846 -0.194 1.00 96.62 93 ALA A N 1
ATOM 717 C CA . ALA A 1 93 ? -1.301 3.411 -0.112 1.00 96.62 93 ALA A CA 1
ATOM 718 C C . ALA A 1 93 ? -1.012 2.873 1.302 1.00 96.62 93 ALA A C 1
ATOM 720 O O . ALA A 1 93 ? -1.848 2.181 1.887 1.00 96.62 93 ALA A O 1
ATOM 721 N N . ALA A 1 94 ? 0.127 3.246 1.895 1.00 96.69 94 ALA A N 1
ATOM 722 C CA . ALA A 1 94 ? 0.495 2.853 3.254 1.00 96.69 94 ALA A CA 1
ATOM 723 C C . ALA A 1 94 ? -0.516 3.349 4.298 1.00 96.69 94 ALA A C 1
ATOM 725 O O . ALA A 1 94 ? -0.826 2.610 5.234 1.00 96.69 94 ALA A O 1
ATOM 726 N N . LEU A 1 95 ? -1.054 4.563 4.131 1.00 97.56 95 LEU A N 1
ATOM 727 C CA . LEU A 1 95 ? -2.067 5.134 5.016 1.00 97.56 95 LEU A CA 1
ATOM 728 C C . LEU A 1 95 ? -3.300 4.232 5.101 1.00 97.56 95 LEU A C 1
ATOM 730 O O . LEU A 1 95 ? -3.711 3.864 6.201 1.00 97.56 95 LEU A O 1
ATOM 734 N N . THR A 1 96 ? -3.830 3.800 3.955 1.00 96.62 96 THR A N 1
ATOM 735 C CA . THR A 1 96 ? -5.010 2.919 3.926 1.00 96.62 96 THR A CA 1
ATOM 736 C C . THR A 1 96 ? -4.752 1.573 4.610 1.00 96.62 96 THR A C 1
ATOM 738 O O . THR A 1 96 ? -5.590 1.098 5.374 1.00 96.62 96 THR A O 1
ATOM 741 N N . VAL A 1 97 ? -3.558 0.989 4.435 1.00 96.88 97 VAL A N 1
ATOM 742 C CA . VAL A 1 97 ? -3.172 -0.272 5.094 1.00 96.88 97 VAL A CA 1
ATOM 743 C C . VAL A 1 97 ? -3.090 -0.094 6.611 1.00 96.88 97 VAL A C 1
ATOM 745 O O . VAL A 1 97 ? -3.549 -0.947 7.376 1.00 96.88 97 VAL A O 1
ATOM 748 N N . LEU A 1 98 ? -2.508 1.015 7.074 1.00 96.00 98 LEU A N 1
ATOM 749 C CA . LEU A 1 98 ? -2.414 1.333 8.500 1.00 96.00 98 LEU A CA 1
ATOM 750 C C . LEU A 1 98 ? -3.806 1.463 9.114 1.00 96.00 98 LEU A C 1
ATOM 752 O O . LEU A 1 98 ? -4.068 0.849 10.153 1.00 96.00 98 LEU A O 1
ATOM 756 N N . GLU A 1 99 ? -4.696 2.204 8.458 1.00 95.75 99 GLU A N 1
ATOM 757 C CA . GLU A 1 99 ? -6.069 2.395 8.913 1.00 95.75 99 GLU A CA 1
ATOM 758 C C . GLU A 1 99 ? -6.878 1.098 8.911 1.00 95.75 99 GLU A C 1
ATOM 760 O O . GLU A 1 99 ? -7.550 0.820 9.908 1.00 95.75 99 GLU A O 1
ATOM 765 N N . TYR A 1 100 ? -6.746 0.270 7.869 1.00 95.75 100 TYR A N 1
ATOM 766 C CA . TYR A 1 100 ? -7.367 -1.056 7.795 1.00 95.75 100 TYR A CA 1
ATOM 767 C C . TYR A 1 100 ? -6.965 -1.932 8.989 1.00 95.75 100 TYR A C 1
ATOM 769 O O . TYR A 1 100 ? -7.796 -2.558 9.643 1.00 95.75 100 TYR A O 1
ATOM 777 N N . TYR A 1 101 ? -5.687 -1.892 9.371 1.00 95.56 101 TYR A N 1
ATOM 778 C CA . TYR A 1 101 ? -5.178 -2.577 10.560 1.00 95.56 101 TYR A CA 1
ATOM 779 C C . TYR A 1 101 ? -5.408 -1.822 11.883 1.00 95.56 101 TYR A C 1
ATOM 781 O O . TYR A 1 101 ? -4.794 -2.167 12.907 1.00 95.56 101 TYR A O 1
ATOM 789 N N . GLY A 1 102 ? -6.264 -0.797 11.887 1.00 94.44 102 GLY A N 1
ATOM 790 C CA . GLY A 1 102 ? -6.700 -0.042 13.063 1.00 94.44 102 GLY A CA 1
ATOM 791 C C . GLY A 1 102 ? -5.709 1.005 13.580 1.00 94.44 102 GLY A C 1
ATOM 792 O O . GLY A 1 102 ? -5.923 1.565 14.656 1.00 94.44 102 GLY A O 1
ATOM 793 N N . LYS A 1 103 ? -4.615 1.283 12.863 1.00 93.94 103 LYS A N 1
ATOM 794 C CA . LYS A 1 103 ? -3.632 2.314 13.225 1.00 93.94 103 LYS A CA 1
ATOM 795 C C . LYS A 1 103 ? -4.025 3.650 12.588 1.00 93.94 103 LYS A C 1
ATOM 797 O O . LYS A 1 103 ? -3.606 3.964 11.483 1.00 93.94 103 LYS A O 1
ATOM 802 N N . LYS A 1 104 ? -4.830 4.421 13.318 1.00 92.50 104 LYS A N 1
ATOM 803 C CA . LYS A 1 104 ? -5.386 5.714 12.885 1.00 92.50 104 LYS A CA 1
ATOM 804 C C . LYS A 1 104 ? -4.547 6.907 13.357 1.00 92.50 104 LYS A C 1
ATOM 806 O O . LYS A 1 104 ? -3.730 6.770 14.269 1.00 92.50 104 LYS A O 1
ATOM 811 N N . GLY A 1 105 ? -4.812 8.078 12.776 1.00 91.38 105 GLY A N 1
ATOM 812 C CA . GLY A 1 105 ? -4.275 9.369 13.226 1.00 91.38 105 GLY A CA 1
ATOM 813 C C . GLY A 1 105 ? -2.941 9.777 12.602 1.00 91.38 105 GLY A C 1
ATOM 814 O O . GLY A 1 105 ? -2.362 10.762 13.043 1.00 91.38 105 GLY A O 1
ATOM 815 N N . LEU A 1 106 ? -2.459 9.033 11.605 1.00 94.44 106 LEU A N 1
ATOM 816 C CA . LEU A 1 106 ? -1.350 9.458 10.754 1.00 94.44 106 LEU A CA 1
ATOM 817 C C . LEU A 1 106 ? -1.898 10.210 9.546 1.00 94.44 106 LEU A C 1
ATOM 819 O O . LEU A 1 106 ? -2.966 9.883 9.039 1.00 94.44 106 LEU A O 1
ATOM 823 N N . THR A 1 107 ? -1.141 11.187 9.073 1.00 96.44 107 THR A N 1
ATOM 824 C CA . THR A 1 107 ? -1.417 11.898 7.824 1.00 96.44 107 THR A CA 1
ATOM 825 C C . THR A 1 107 ? -0.519 11.394 6.697 1.00 96.44 107 THR A C 1
ATOM 827 O O . THR A 1 107 ? 0.581 10.887 6.931 1.00 96.44 107 THR A O 1
ATOM 830 N N . GLU A 1 108 ? -0.952 11.582 5.449 1.00 96.56 108 GLU A N 1
ATOM 831 C CA . GLU A 1 108 ? -0.119 11.312 4.270 1.00 96.56 108 GLU A CA 1
ATOM 832 C C . GLU A 1 108 ? 1.207 12.087 4.328 1.00 96.56 108 GLU A C 1
ATOM 834 O O . GLU A 1 108 ? 2.263 11.517 4.066 1.00 96.56 108 GLU A O 1
ATOM 839 N N . LYS A 1 109 ? 1.177 13.351 4.777 1.00 95.81 109 LYS A N 1
ATOM 840 C CA . LYS A 1 109 ? 2.375 14.183 4.962 1.00 95.81 109 LYS A CA 1
ATOM 841 C C . LYS A 1 109 ? 3.377 13.568 5.940 1.00 95.81 109 LYS A C 1
ATOM 843 O O . LYS A 1 109 ? 4.571 13.528 5.661 1.00 95.81 109 LYS A O 1
ATOM 848 N N . GLU A 1 110 ? 2.908 13.061 7.076 1.00 97.12 110 GLU A N 1
ATOM 849 C CA . GLU A 1 110 ? 3.785 12.365 8.021 1.00 97.12 110 GLU A CA 1
ATOM 850 C C . GLU A 1 110 ? 4.370 11.083 7.422 1.00 97.12 110 GLU A C 1
ATOM 852 O O . GLU A 1 110 ? 5.499 10.710 7.745 1.00 97.12 110 GLU A O 1
ATOM 857 N N . LEU A 1 111 ? 3.619 10.388 6.566 1.00 97.12 111 LEU A N 1
ATOM 858 C CA . LEU A 1 111 ? 4.100 9.184 5.894 1.00 97.12 111 LEU A CA 1
ATOM 859 C C . LEU A 1 111 ? 5.093 9.491 4.773 1.00 97.12 111 LEU A C 1
ATOM 861 O O . LEU A 1 111 ? 6.024 8.707 4.605 1.00 97.12 111 LEU A O 1
ATOM 865 N N . ILE A 1 112 ? 4.977 10.629 4.082 1.00 96.12 112 ILE A N 1
ATOM 866 C CA . ILE A 1 112 ? 5.998 11.122 3.141 1.00 96.12 112 ILE A CA 1
ATOM 867 C C . ILE A 1 112 ? 7.358 11.174 3.849 1.00 96.12 112 ILE A C 1
ATOM 869 O O . ILE A 1 112 ? 8.309 10.525 3.416 1.00 96.12 112 ILE A O 1
ATOM 873 N N . GLU A 1 113 ? 7.429 11.840 5.004 1.00 96.25 113 GLU A N 1
ATOM 874 C CA . GLU A 1 113 ? 8.670 11.956 5.781 1.00 96.25 113 GLU A CA 1
ATOM 875 C C . GLU A 1 113 ? 9.166 10.594 6.293 1.00 96.25 113 GLU A C 1
ATOM 877 O O . GLU A 1 113 ? 10.351 10.275 6.202 1.00 96.25 113 GLU A O 1
ATOM 882 N N . LYS A 1 114 ? 8.262 9.760 6.824 1.00 96.31 114 LYS A N 1
ATOM 883 C CA . LYS A 1 114 ? 8.621 8.474 7.452 1.00 96.31 114 LYS A CA 1
ATOM 884 C C . LYS A 1 114 ? 9.056 7.399 6.458 1.00 96.31 114 LYS A C 1
ATOM 886 O O . LYS A 1 114 ? 9.778 6.485 6.849 1.00 96.31 114 LYS A O 1
ATOM 891 N N . THR A 1 115 ? 8.598 7.482 5.213 1.00 94.31 115 THR A N 1
ATOM 892 C CA . THR A 1 115 ? 8.921 6.516 4.150 1.00 94.31 115 THR A CA 1
ATOM 893 C C . THR A 1 115 ? 10.026 7.019 3.219 1.00 94.31 115 THR A C 1
ATOM 895 O O . THR A 1 115 ? 10.535 6.245 2.408 1.00 94.31 115 THR A O 1
ATOM 898 N N . GLY A 1 116 ? 10.447 8.280 3.380 1.00 93.50 116 GLY A N 1
ATOM 899 C CA . GLY A 1 116 ? 11.479 8.913 2.563 1.00 93.50 116 GLY A CA 1
ATOM 900 C C . GLY A 1 116 ? 10.988 9.292 1.169 1.00 93.50 116 GLY A C 1
ATOM 901 O O . GLY A 1 116 ? 11.787 9.289 0.237 1.00 93.50 116 GLY A O 1
ATOM 902 N N . ALA A 1 117 ? 9.690 9.565 1.023 1.00 92.25 117 ALA A N 1
ATOM 903 C CA . ALA A 1 117 ? 9.109 9.955 -0.249 1.00 92.25 117 ALA A CA 1
ATOM 904 C C . ALA A 1 117 ? 9.588 11.353 -0.669 1.00 92.25 117 ALA A C 1
ATOM 906 O O . ALA A 1 117 ? 9.622 12.265 0.162 1.00 92.25 117 ALA A O 1
ATOM 907 N N . SER A 1 118 ? 9.911 11.549 -1.948 1.00 91.69 118 SER A N 1
ATOM 908 C CA . SER A 1 118 ? 10.294 12.862 -2.485 1.00 91.69 118 SER A CA 1
ATOM 909 C C . SER A 1 118 ? 9.640 13.140 -3.832 1.00 91.69 118 SER A C 1
ATOM 911 O O . SER A 1 118 ? 9.234 12.211 -4.528 1.00 91.69 118 SER A O 1
ATOM 913 N N . PHE A 1 119 ? 9.567 14.416 -4.212 1.00 87.31 119 PHE A N 1
ATOM 914 C CA . PHE A 1 119 ? 9.054 14.823 -5.520 1.00 87.31 119 PHE A CA 1
ATOM 915 C C . PHE A 1 119 ? 9.848 14.182 -6.669 1.00 87.31 119 PHE A C 1
ATOM 917 O O . PHE A 1 119 ? 9.281 13.738 -7.658 1.00 87.31 119 PHE A O 1
ATOM 924 N N . GLU A 1 120 ? 11.165 14.067 -6.510 1.00 85.50 120 GLU A N 1
ATOM 925 C CA . GLU A 1 120 ? 12.077 13.566 -7.539 1.00 85.50 120 GLU A CA 1
ATOM 926 C C . GLU A 1 120 ? 12.042 12.046 -7.701 1.00 85.50 120 GLU A C 1
ATOM 928 O O . GLU A 1 120 ? 12.372 11.538 -8.771 1.00 85.50 120 GLU A O 1
ATOM 933 N N . THR A 1 121 ? 11.732 11.308 -6.631 1.00 83.06 121 THR A N 1
ATOM 934 C CA . THR A 1 121 ? 11.929 9.847 -6.602 1.00 83.06 121 THR A CA 1
ATOM 935 C C . THR A 1 121 ? 10.698 9.051 -6.192 1.00 83.06 121 THR A C 1
ATOM 937 O O . THR A 1 121 ? 10.737 7.821 -6.229 1.00 83.06 121 THR A O 1
ATOM 940 N N . GLY A 1 122 ? 9.603 9.713 -5.812 1.00 89.12 122 GLY A N 1
ATOM 941 C CA . GLY A 1 122 ? 8.459 9.036 -5.216 1.00 89.12 122 GLY A CA 1
ATOM 942 C C . GLY A 1 122 ? 8.892 8.295 -3.955 1.00 89.12 122 GLY A C 1
ATOM 943 O O . GLY A 1 122 ? 9.666 8.821 -3.161 1.00 89.12 122 GLY A O 1
ATOM 944 N N . THR A 1 123 ? 8.404 7.070 -3.763 1.00 90.19 123 THR A N 1
ATOM 945 C CA . THR A 1 123 ? 8.736 6.236 -2.595 1.00 90.19 123 THR A CA 1
ATOM 946 C C . THR A 1 123 ? 9.224 4.870 -3.036 1.00 90.19 123 THR A C 1
ATOM 948 O O . THR A 1 123 ? 8.576 4.222 -3.847 1.00 90.19 123 THR A O 1
ATOM 951 N N . SER A 1 124 ? 10.326 4.393 -2.459 1.00 89.06 124 SER A N 1
ATOM 952 C CA . SER A 1 124 ? 10.852 3.059 -2.771 1.00 89.06 124 SER A CA 1
ATOM 953 C C . SER A 1 124 ? 10.187 1.949 -1.951 1.00 89.06 124 SER A C 1
ATOM 955 O O . SER A 1 124 ? 9.809 2.162 -0.793 1.00 89.06 124 SER A O 1
ATOM 957 N N . VAL A 1 125 ? 10.178 0.717 -2.480 1.00 87.56 125 VAL A N 1
ATOM 958 C CA . VAL A 1 125 ? 9.783 -0.483 -1.711 1.00 87.56 125 VAL A CA 1
ATOM 959 C C . VAL A 1 125 ? 10.543 -0.601 -0.394 1.00 87.56 125 VAL A C 1
ATOM 961 O O . VAL A 1 125 ? 9.949 -0.941 0.627 1.00 87.56 125 VAL A O 1
ATOM 964 N N . LYS A 1 126 ? 11.840 -0.271 -0.377 1.00 88.69 126 LYS A N 1
ATOM 965 C CA . LYS A 1 126 ? 12.647 -0.292 0.853 1.00 88.69 126 LYS A CA 1
ATOM 966 C C . LYS A 1 126 ? 12.154 0.727 1.879 1.00 88.69 126 LYS A C 1
ATOM 968 O O . LYS A 1 126 ? 12.117 0.402 3.061 1.00 88.69 126 LYS A O 1
ATOM 973 N N . GLY A 1 127 ? 11.764 1.926 1.447 1.00 91.50 127 GLY A N 1
ATOM 974 C CA . GLY A 1 127 ? 11.216 2.969 2.319 1.00 91.50 127 GLY A CA 1
ATOM 975 C C . GLY A 1 127 ? 9.930 2.520 3.014 1.00 91.50 127 GLY A C 1
ATOM 976 O O . GLY A 1 127 ? 9.845 2.551 4.244 1.00 91.50 127 GLY A O 1
ATOM 977 N N . ILE A 1 128 ? 8.977 1.996 2.237 1.00 92.94 128 ILE A N 1
ATOM 978 C CA . ILE A 1 128 ? 7.733 1.408 2.758 1.00 92.94 128 ILE A CA 1
ATOM 979 C C . ILE A 1 128 ? 8.028 0.233 3.699 1.00 92.94 128 ILE A C 1
ATOM 981 O O . ILE A 1 128 ? 7.537 0.194 4.830 1.00 92.94 128 ILE A O 1
ATOM 985 N N . ALA A 1 129 ? 8.857 -0.717 3.264 1.00 91.25 129 ALA A N 1
ATOM 986 C CA . ALA A 1 129 ? 9.160 -1.916 4.036 1.00 91.25 129 ALA A CA 1
ATOM 987 C C . ALA A 1 129 ? 9.830 -1.587 5.376 1.00 91.25 129 ALA A C 1
ATOM 989 O O . ALA A 1 129 ? 9.408 -2.095 6.415 1.00 91.25 129 ALA A O 1
ATOM 990 N N . ASN A 1 130 ? 10.825 -0.696 5.375 1.00 92.88 130 ASN A N 1
ATOM 991 C CA . ASN A 1 130 ? 11.514 -0.255 6.587 1.00 92.88 130 ASN A CA 1
ATOM 992 C C . ASN A 1 130 ? 10.561 0.427 7.569 1.00 92.88 130 ASN A C 1
ATOM 994 O O . ASN A 1 130 ? 10.668 0.197 8.774 1.00 92.88 130 ASN A O 1
ATOM 998 N N . TYR A 1 131 ? 9.611 1.222 7.070 1.00 94.56 131 TYR A N 1
ATOM 999 C CA . TYR A 1 131 ? 8.610 1.853 7.921 1.00 94.56 131 TYR A CA 1
ATOM 1000 C C . TYR A 1 131 ? 7.760 0.810 8.664 1.00 94.56 131 TYR A C 1
ATOM 1002 O O . TYR A 1 131 ? 7.672 0.847 9.894 1.00 94.56 131 TYR A O 1
ATOM 1010 N N . PHE A 1 132 ? 7.194 -0.168 7.952 1.00 94.25 132 PHE A N 1
ATOM 1011 C CA . PHE A 1 132 ? 6.381 -1.220 8.573 1.00 94.25 132 PHE A CA 1
ATOM 1012 C C . PHE A 1 132 ? 7.197 -2.169 9.466 1.00 94.25 132 PHE A C 1
ATOM 1014 O O . PHE A 1 132 ? 6.723 -2.559 10.537 1.00 94.25 132 PHE A O 1
ATOM 1021 N N . LEU A 1 133 ? 8.442 -2.485 9.094 1.00 91.31 133 LEU A N 1
ATOM 1022 C CA . LEU A 1 133 ? 9.376 -3.221 9.955 1.00 91.31 133 LEU A CA 1
ATOM 1023 C C . LEU A 1 133 ? 9.640 -2.465 11.264 1.00 91.31 133 LEU A C 1
ATOM 1025 O O . LEU A 1 133 ? 9.621 -3.069 12.336 1.00 91.31 133 LEU A O 1
ATOM 1029 N N . GLY A 1 134 ? 9.805 -1.140 11.201 1.00 93.12 134 GLY A N 1
ATOM 1030 C CA . GLY A 1 134 ? 9.964 -0.274 12.373 1.00 93.12 134 GLY A CA 1
ATOM 1031 C C . GLY A 1 134 ? 8.750 -0.265 13.311 1.00 93.12 134 GLY A C 1
ATOM 1032 O O . GLY A 1 134 ? 8.896 -0.004 14.503 1.00 93.12 134 GLY A O 1
ATOM 1033 N N . LEU A 1 135 ? 7.558 -0.612 12.811 1.00 92.19 135 LEU A N 1
ATOM 1034 C CA . LEU A 1 135 ? 6.353 -0.819 13.624 1.00 92.19 135 LEU A CA 1
ATOM 1035 C C . LEU A 1 135 ? 6.276 -2.221 14.258 1.00 92.19 135 LEU A C 1
ATOM 1037 O O . LEU A 1 135 ? 5.318 -2.507 14.981 1.00 92.19 135 LEU A O 1
ATOM 1041 N N . GLY A 1 136 ? 7.242 -3.104 13.982 1.00 90.81 136 GLY A N 1
ATOM 1042 C CA . GLY A 1 136 ? 7.267 -4.493 14.448 1.00 90.81 136 GLY A CA 1
ATOM 1043 C C . GLY A 1 136 ? 6.352 -5.436 13.660 1.00 90.81 136 GLY A C 1
ATOM 1044 O O . GLY A 1 136 ? 5.943 -6.471 14.189 1.00 90.81 136 GLY A O 1
ATOM 1045 N N . TRP A 1 137 ? 5.972 -5.074 12.430 1.00 91.50 137 TRP A N 1
ATOM 1046 C CA . TRP A 1 137 ? 5.095 -5.898 11.592 1.00 91.50 137 TRP A CA 1
ATOM 1047 C C . TRP A 1 137 ? 5.895 -6.965 10.844 1.00 91.50 137 TRP A C 1
ATOM 1049 O O . TRP A 1 137 ? 7.108 -6.849 10.669 1.00 91.50 137 TRP A O 1
ATOM 1059 N N . ASN A 1 138 ? 5.212 -8.018 10.393 1.00 89.50 138 ASN A N 1
ATOM 1060 C CA . ASN A 1 138 ? 5.829 -9.019 9.533 1.00 89.50 138 ASN A CA 1
ATOM 1061 C C . ASN A 1 138 ? 5.765 -8.530 8.083 1.00 89.50 138 ASN A C 1
ATOM 1063 O O . ASN A 1 138 ? 4.702 -8.568 7.467 1.00 89.50 138 ASN A O 1
ATOM 1067 N N . VAL A 1 139 ? 6.882 -8.045 7.553 1.00 87.69 139 VAL A N 1
ATOM 1068 C CA . VAL A 1 139 ? 6.947 -7.510 6.190 1.00 87.69 139 VAL A CA 1
ATOM 1069 C C . VAL A 1 139 ? 7.631 -8.519 5.285 1.00 87.69 139 VAL A C 1
ATOM 1071 O O . VAL A 1 139 ? 8.753 -8.943 5.557 1.00 87.69 139 VAL A O 1
ATOM 1074 N N . GLN A 1 140 ? 6.965 -8.878 4.193 1.00 86.38 140 GLN A N 1
ATOM 1075 C CA . GLN A 1 140 ? 7.555 -9.652 3.110 1.00 86.38 140 GLN A CA 1
ATOM 1076 C C . GLN A 1 140 ? 7.639 -8.779 1.864 1.00 86.38 140 GLN A C 1
ATOM 1078 O O . GLN A 1 140 ? 6.684 -8.092 1.505 1.00 86.38 140 GLN A O 1
ATOM 1083 N N . THR A 1 141 ? 8.793 -8.801 1.206 1.00 82.31 141 THR A N 1
ATOM 1084 C CA . THR A 1 141 ? 9.003 -8.107 -0.066 1.00 82.31 141 THR A CA 1
ATOM 1085 C C . THR A 1 141 ? 9.645 -9.061 -1.057 1.00 82.31 141 THR A C 1
ATOM 1087 O O . THR A 1 141 ? 10.373 -9.977 -0.661 1.00 82.31 141 THR A O 1
ATOM 1090 N N . ASN A 1 142 ? 9.422 -8.836 -2.345 1.00 75.44 142 ASN A N 1
ATOM 1091 C CA . ASN A 1 142 ? 10.080 -9.595 -3.406 1.00 75.44 142 ASN A CA 1
ATOM 1092 C C . ASN A 1 142 ? 11.429 -8.990 -3.848 1.00 75.44 142 ASN A C 1
ATOM 1094 O O . ASN A 1 142 ? 11.954 -9.383 -4.882 1.00 75.44 142 ASN A O 1
ATOM 1098 N N . LEU A 1 143 ? 12.016 -8.068 -3.068 1.00 71.06 143 LEU A N 1
ATOM 1099 C CA . LEU A 1 143 ? 13.299 -7.440 -3.410 1.00 71.06 143 LEU A CA 1
ATOM 1100 C C . LEU A 1 143 ? 14.503 -8.379 -3.271 1.00 71.06 143 LEU A C 1
ATOM 1102 O O . LEU A 1 143 ? 15.424 -8.303 -4.077 1.00 71.06 143 LEU A O 1
ATOM 1106 N N . ASP A 1 144 ? 14.518 -9.234 -2.242 1.00 54.25 144 ASP A N 1
ATOM 1107 C CA . ASP A 1 144 ? 15.773 -9.852 -1.793 1.00 54.25 144 ASP A CA 1
ATOM 1108 C C . ASP A 1 144 ? 15.840 -11.380 -1.911 1.00 54.25 144 ASP A C 1
ATOM 1110 O O . ASP A 1 144 ? 16.928 -11.911 -1.683 1.00 54.25 144 ASP A O 1
ATOM 1114 N N . LYS A 1 145 ? 14.743 -12.102 -2.225 1.00 53.34 145 LYS A N 1
ATOM 1115 C CA . LYS A 1 145 ? 14.764 -13.583 -2.404 1.00 53.34 145 LYS A CA 1
ATOM 1116 C C . LYS A 1 145 ? 13.449 -14.290 -2.738 1.00 53.34 145 LYS A C 1
ATOM 1118 O O . LYS A 1 145 ? 13.466 -15.510 -2.896 1.00 53.34 145 LYS A O 1
ATOM 1123 N N . TRP A 1 146 ? 12.326 -13.590 -2.829 1.00 53.47 146 TRP A N 1
ATOM 1124 C CA . TRP A 1 146 ? 11.108 -14.218 -3.324 1.00 53.47 146 TRP A CA 1
ATOM 1125 C C . TRP A 1 146 ? 11.086 -14.045 -4.836 1.00 53.47 146 TRP A C 1
ATOM 1127 O O . TRP A 1 146 ? 11.098 -12.912 -5.312 1.00 53.47 146 TRP A O 1
ATOM 1137 N N . GLN A 1 147 ? 11.185 -15.161 -5.563 1.00 57.16 147 GLN A N 1
ATOM 1138 C CA . GLN A 1 147 ? 11.161 -15.173 -7.025 1.00 57.16 147 GLN A CA 1
ATOM 1139 C C . GLN A 1 147 ? 10.006 -14.273 -7.493 1.00 57.16 147 GLN A C 1
ATOM 1141 O O . GLN A 1 147 ? 8.895 -14.439 -6.976 1.00 57.16 147 GLN A O 1
ATOM 1146 N N . PRO A 1 148 ? 10.239 -13.295 -8.390 1.00 60.56 148 PRO A N 1
ATOM 1147 C CA . PRO A 1 148 ? 9.128 -12.581 -9.001 1.00 60.56 148 PRO A CA 1
ATOM 1148 C C . PRO A 1 148 ? 8.202 -13.636 -9.599 1.00 60.56 148 PRO A C 1
ATOM 1150 O O . PRO A 1 148 ? 8.679 -14.638 -10.130 1.00 60.56 148 PRO A O 1
ATOM 1153 N N . PHE A 1 149 ? 6.892 -13.465 -9.452 1.00 69.81 149 PHE A N 1
ATOM 1154 C CA . PHE A 1 149 ? 5.954 -14.364 -10.105 1.00 69.81 149 PHE A CA 1
ATOM 1155 C C . PHE A 1 149 ? 6.275 -14.376 -11.595 1.00 69.81 149 PHE A C 1
ATOM 1157 O O . PHE A 1 149 ? 6.114 -13.357 -12.264 1.00 69.81 149 PHE A O 1
ATOM 1164 N N . GLU A 1 150 ? 6.799 -15.499 -12.084 1.00 68.00 150 GLU A N 1
ATOM 1165 C CA . GLU A 1 150 ? 7.209 -15.621 -13.485 1.00 68.00 150 GLU A CA 1
ATOM 1166 C C . GLU A 1 150 ? 5.987 -15.538 -14.411 1.00 68.00 150 GLU A C 1
ATOM 1168 O O . GLU A 1 150 ? 6.094 -15.078 -15.547 1.00 68.00 150 GLU A O 1
ATOM 1173 N N . ASP A 1 151 ? 4.815 -15.898 -13.872 1.00 74.88 151 ASP A N 1
ATOM 1174 C CA . ASP A 1 151 ? 3.535 -15.950 -14.562 1.00 74.88 151 ASP A CA 1
ATOM 1175 C C . ASP A 1 151 ? 2.380 -15.373 -13.724 1.00 74.88 151 ASP A C 1
ATOM 1177 O O . ASP A 1 151 ? 2.441 -15.259 -12.496 1.00 74.88 151 ASP A O 1
ATOM 1181 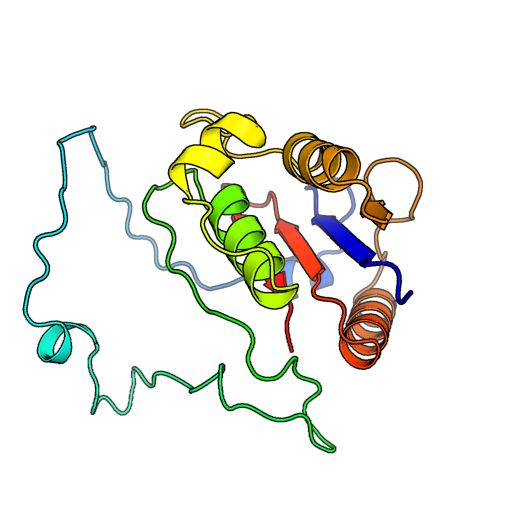N N . TYR A 1 152 ? 1.283 -15.053 -14.416 1.00 81.62 152 TYR A N 1
ATOM 1182 C CA . TYR A 1 152 ? 0.044 -14.532 -13.831 1.00 81.62 152 TYR A CA 1
ATOM 1183 C C . TYR A 1 152 ? -0.599 -15.485 -12.819 1.00 81.62 152 TYR A C 1
ATOM 1185 O O . TYR A 1 152 ? -0.991 -15.052 -11.741 1.00 81.62 152 TYR A O 1
ATOM 1193 N N . GLU A 1 153 ? -0.683 -16.779 -13.131 1.00 87.50 153 GLU A N 1
ATOM 1194 C CA . GLU A 1 153 ? -1.395 -17.749 -12.287 1.00 87.50 153 GLU A CA 1
ATOM 1195 C C . GLU A 1 153 ? -0.785 -17.891 -10.878 1.0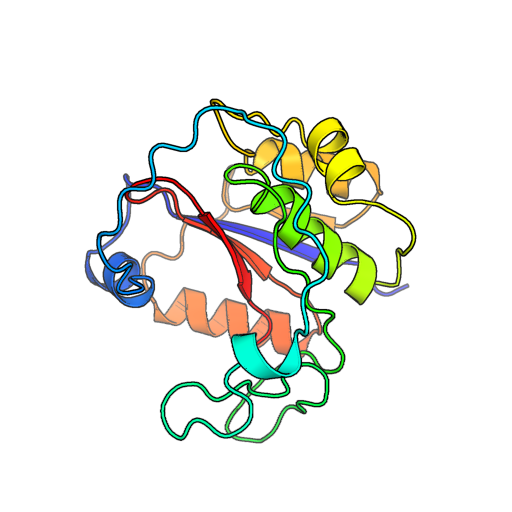0 87.50 153 GLU A C 1
ATOM 1197 O O . GLU A 1 153 ? -1.521 -17.790 -9.892 1.00 87.50 153 GLU A O 1
ATOM 1202 N N . PRO A 1 154 ? 0.543 -18.057 -10.706 1.00 85.00 154 PRO A N 1
ATOM 1203 C CA . PRO A 1 154 ? 1.166 -18.010 -9.383 1.00 85.00 154 PRO A CA 1
ATOM 1204 C C . PRO A 1 154 ? 0.884 -16.712 -8.612 1.00 85.00 154 PRO A C 1
ATOM 1206 O O . PRO A 1 154 ? 0.638 -16.763 -7.405 1.00 85.00 154 PRO A O 1
ATOM 1209 N N . PHE A 1 155 ? 0.881 -15.563 -9.299 1.00 85.69 155 PHE A N 1
ATOM 1210 C CA . PHE A 1 155 ? 0.565 -14.272 -8.684 1.00 85.69 155 PHE A CA 1
ATOM 1211 C C . PHE A 1 155 ? -0.885 -14.200 -8.216 1.00 85.69 155 PHE A C 1
ATOM 1213 O O . PHE A 1 155 ? -1.142 -13.882 -7.055 1.00 85.69 155 PHE A O 1
ATOM 1220 N N . ALA A 1 156 ? -1.827 -14.542 -9.092 1.00 89.25 156 ALA A N 1
ATOM 1221 C CA . ALA A 1 156 ? -3.251 -14.541 -8.790 1.00 89.25 156 ALA A CA 1
ATOM 1222 C C . ALA A 1 156 ? -3.573 -15.478 -7.616 1.00 89.25 156 ALA A C 1
ATOM 1224 O O . ALA A 1 156 ? -4.292 -15.087 -6.698 1.00 89.25 156 ALA A O 1
ATOM 1225 N N . ASN A 1 157 ? -2.979 -16.676 -7.586 1.00 90.12 157 ASN A N 1
ATOM 1226 C CA . ASN A 1 157 ? -3.153 -17.625 -6.485 1.00 90.12 157 ASN A CA 1
ATOM 1227 C C . ASN A 1 157 ? -2.640 -17.073 -5.152 1.00 90.12 157 ASN A C 1
ATOM 1229 O O . ASN A 1 157 ? -3.340 -17.161 -4.143 1.00 90.12 157 ASN A O 1
ATOM 1233 N N . PHE A 1 158 ? -1.459 -16.454 -5.149 1.00 89.38 158 PHE A N 1
ATOM 1234 C CA . PHE A 1 158 ? -0.937 -15.787 -3.960 1.00 89.38 158 PHE A CA 1
ATOM 1235 C C . PHE A 1 158 ? -1.852 -14.651 -3.492 1.00 89.38 158 PHE A C 1
ATOM 1237 O O . PHE A 1 158 ? -2.149 -14.565 -2.301 1.00 89.38 158 PHE A O 1
ATOM 1244 N N . VAL A 1 159 ? -2.316 -13.797 -4.413 1.00 91.38 159 VAL A N 1
ATOM 1245 C CA . VAL A 1 159 ? -3.225 -12.690 -4.092 1.00 91.38 159 VAL A CA 1
ATOM 1246 C C . VAL A 1 159 ? -4.484 -13.232 -3.426 1.00 91.38 159 VAL A C 1
ATOM 1248 O O . VAL A 1 159 ? -4.821 -12.825 -2.317 1.00 91.38 159 VAL A O 1
ATOM 1251 N N . GLN A 1 160 ? -5.134 -14.212 -4.053 1.00 92.94 160 GLN A N 1
ATOM 1252 C CA . GLN A 1 160 ? -6.343 -14.840 -3.522 1.00 92.94 160 GLN A CA 1
ATOM 1253 C C . GLN A 1 160 ? -6.115 -15.474 -2.145 1.00 92.94 160 GLN A C 1
ATOM 1255 O O . GLN A 1 160 ? -6.970 -15.360 -1.268 1.00 92.94 160 GLN A O 1
ATOM 1260 N N . GLU A 1 161 ? -4.975 -16.131 -1.926 1.00 92.06 161 GLU A N 1
ATOM 1261 C CA . GLU A 1 161 ? -4.627 -16.703 -0.624 1.00 92.06 161 GLU A CA 1
ATOM 1262 C C . GLU A 1 161 ? -4.488 -15.616 0.450 1.00 92.06 161 GLU A C 1
ATOM 1264 O O . GLU A 1 161 ? -5.114 -15.710 1.507 1.00 92.06 161 GLU A O 1
ATOM 1269 N N . GLN A 1 162 ? -3.720 -14.558 0.184 1.00 91.94 162 GLN A N 1
ATOM 1270 C CA . GLN A 1 162 ? -3.491 -13.497 1.167 1.00 91.94 162 GLN A CA 1
ATOM 1271 C C . GLN A 1 162 ? -4.763 -12.711 1.490 1.00 91.94 162 GLN A C 1
ATOM 1273 O O . GLN A 1 162 ? -5.024 -12.439 2.665 1.00 91.94 162 GLN A O 1
ATOM 1278 N N . LEU A 1 163 ? -5.601 -12.427 0.492 1.00 94.44 163 LEU A N 1
ATOM 1279 C CA . LEU A 1 163 ? -6.885 -11.764 0.715 1.00 94.44 163 LEU A CA 1
ATOM 1280 C C . LEU A 1 163 ? -7.826 -12.622 1.577 1.00 94.44 163 LEU A C 1
ATOM 1282 O O . LEU A 1 163 ? -8.459 -12.093 2.489 1.00 94.44 163 LEU A O 1
ATOM 1286 N N . LYS A 1 164 ? -7.854 -13.952 1.390 1.00 93.38 164 LYS A N 1
ATOM 1287 C CA . LYS A 1 164 ? -8.617 -14.878 2.258 1.00 93.38 164 LYS A CA 1
ATOM 1288 C C . LYS A 1 164 ? -8.131 -14.879 3.708 1.00 93.38 164 LYS A C 1
ATOM 1290 O O . LYS A 1 164 ? -8.929 -15.098 4.617 1.00 93.38 164 LYS A O 1
ATOM 1295 N N . PHE A 1 165 ? -6.846 -14.613 3.940 1.00 93.12 165 PHE A N 1
ATOM 1296 C CA . PHE A 1 165 ? -6.291 -14.418 5.284 1.00 93.12 165 PHE A CA 1
ATOM 1297 C C . PHE A 1 165 ? -6.486 -12.995 5.835 1.00 93.12 165 PHE A C 1
ATOM 1299 O O . PHE A 1 165 ? -6.099 -12.722 6.972 1.00 93.12 165 PHE A O 1
ATOM 1306 N N . GLY A 1 166 ? -7.110 -12.095 5.073 1.00 93.75 166 GLY A N 1
ATOM 1307 C CA . GLY A 1 166 ? -7.352 -10.715 5.481 1.00 93.75 166 GLY A CA 1
ATOM 1308 C C . GLY A 1 166 ? -6.121 -9.815 5.356 1.00 93.75 166 GLY A C 1
ATOM 1309 O O . GLY A 1 166 ? -6.020 -8.824 6.083 1.00 93.75 166 GLY A O 1
ATOM 1310 N N . HIS A 1 167 ? -5.162 -10.167 4.496 1.00 93.94 167 HIS A N 1
ATOM 1311 C CA . HIS A 1 167 ? -3.936 -9.402 4.282 1.00 93.94 167 HIS A CA 1
ATOM 1312 C C . HIS A 1 167 ? -4.034 -8.555 3.001 1.00 93.94 167 HIS A C 1
ATOM 1314 O O . HIS A 1 167 ? -4.124 -9.129 1.914 1.00 93.94 167 HIS A O 1
ATOM 1320 N N . PRO A 1 168 ? -3.981 -7.212 3.089 1.00 94.88 168 PRO A N 1
ATOM 1321 C CA . PRO A 1 168 ? -3.841 -6.364 1.916 1.00 94.88 168 PRO A CA 1
ATOM 1322 C C . PRO A 1 168 ? -2.427 -6.479 1.341 1.00 94.88 168 PRO A C 1
ATOM 1324 O O . PRO A 1 168 ? -1.454 -6.729 2.063 1.00 94.88 168 PRO A O 1
ATOM 1327 N N . ILE A 1 169 ? -2.306 -6.262 0.033 1.00 93.81 169 ILE A N 1
ATOM 1328 C CA . ILE A 1 169 ? -1.039 -6.396 -0.692 1.00 93.81 169 ILE A CA 1
ATOM 1329 C C . ILE A 1 169 ? -0.706 -5.050 -1.317 1.00 93.81 169 ILE A C 1
ATOM 1331 O O . ILE A 1 169 ? -1.428 -4.571 -2.189 1.00 93.81 169 ILE A O 1
ATOM 1335 N N . MET A 1 170 ? 0.392 -4.440 -0.883 1.00 93.62 170 MET A N 1
ATOM 1336 C CA . MET A 1 170 ? 0.908 -3.231 -1.514 1.00 93.62 170 MET A CA 1
ATOM 1337 C C . MET A 1 170 ? 1.687 -3.618 -2.769 1.00 93.62 170 MET A C 1
ATOM 1339 O O . MET A 1 170 ? 2.520 -4.525 -2.732 1.00 93.62 170 MET A O 1
ATOM 1343 N N . VAL A 1 171 ? 1.436 -2.926 -3.873 1.00 89.69 171 VAL A N 1
ATOM 1344 C CA . VAL A 1 171 ? 2.092 -3.192 -5.155 1.00 89.69 171 VAL A CA 1
ATOM 1345 C C . VAL A 1 171 ? 2.693 -1.909 -5.701 1.00 89.69 171 VAL A C 1
ATOM 1347 O O . VAL A 1 171 ? 2.013 -0.887 -5.762 1.00 89.69 171 VAL A O 1
ATOM 1350 N N . GLU A 1 172 ? 3.950 -1.994 -6.123 1.00 86.00 172 GLU A N 1
ATOM 1351 C CA . GLU A 1 172 ? 4.633 -0.993 -6.936 1.00 86.00 172 GLU A CA 1
ATOM 1352 C C . GLU A 1 172 ? 4.840 -1.545 -8.353 1.00 86.00 172 GLU A C 1
ATOM 1354 O O . GLU A 1 172 ? 5.360 -2.650 -8.542 1.00 86.00 172 GLU A O 1
ATOM 1359 N N . ASN A 1 173 ? 4.464 -0.759 -9.359 1.00 78.56 173 ASN A N 1
ATOM 1360 C CA . ASN A 1 173 ? 4.784 -1.019 -10.762 1.00 78.56 173 ASN A CA 1
ATOM 1361 C C . ASN A 1 173 ? 5.625 0.142 -11.300 1.00 78.56 173 ASN A C 1
ATOM 1363 O O . ASN A 1 173 ? 5.169 1.277 -11.233 1.00 78.56 173 ASN A O 1
ATOM 1367 N N . VAL A 1 174 ? 6.823 -0.133 -11.831 1.00 66.94 174 VAL A N 1
ATOM 1368 C CA . VAL A 1 174 ? 7.781 0.899 -12.297 1.00 66.94 174 VAL A CA 1
ATOM 1369 C C . VAL A 1 174 ? 7.770 1.102 -13.819 1.00 66.94 174 VAL A C 1
ATOM 1371 O O . VAL A 1 174 ? 8.667 1.711 -14.398 1.00 66.94 174 VAL A O 1
ATOM 1374 N N . PHE A 1 175 ? 6.737 0.640 -14.517 1.00 55.94 175 PHE A N 1
ATOM 1375 C CA . PHE A 1 175 ? 6.591 0.929 -15.940 1.00 55.94 175 PHE A CA 1
ATOM 1376 C C . PHE A 1 175 ? 6.052 2.356 -16.165 1.00 55.94 175 PHE A C 1
ATOM 1378 O O . PHE A 1 175 ? 5.011 2.711 -15.629 1.00 55.94 175 PHE A O 1
ATOM 1385 N N . MET A 1 176 ? 6.768 3.173 -16.953 1.00 58.81 176 MET A N 1
ATOM 1386 C CA . MET A 1 176 ? 6.360 4.526 -17.393 1.00 58.81 176 MET A CA 1
ATOM 1387 C C . MET A 1 176 ? 5.951 5.529 -16.291 1.00 58.81 176 MET A C 1
ATOM 1389 O O . MET A 1 176 ? 5.045 6.324 -16.498 1.00 58.81 176 MET A O 1
ATOM 1393 N N . GLY A 1 177 ? 6.650 5.563 -15.154 1.00 65.75 177 GLY A N 1
ATOM 1394 C CA . GLY A 1 177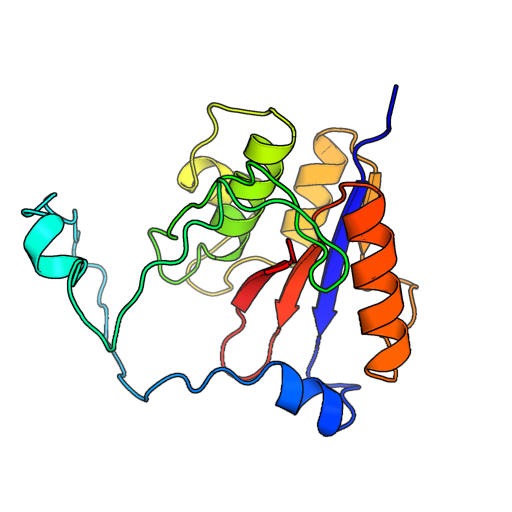 ? 6.468 6.637 -14.160 1.00 65.75 177 GLY A CA 1
ATOM 1395 C C . GLY A 1 177 ? 6.333 6.166 -12.719 1.00 65.75 177 GLY A C 1
ATOM 1396 O O . GLY A 1 177 ? 6.520 6.972 -11.819 1.00 65.75 177 GLY A O 1
ATOM 1397 N N . GLY A 1 178 ? 6.121 4.867 -12.490 1.00 76.50 178 GLY A N 1
ATOM 1398 C CA . GLY A 1 178 ? 6.052 4.330 -11.134 1.00 76.50 178 GLY A CA 1
ATOM 1399 C C . GLY A 1 178 ? 4.719 4.633 -10.455 1.00 76.50 178 GLY A C 1
ATOM 1400 O O . GLY A 1 178 ? 4.333 5.788 -10.318 1.00 76.50 178 GLY A O 1
ATOM 1401 N N . HIS A 1 179 ? 4.006 3.613 -9.980 1.00 89.94 179 HIS A N 1
ATOM 1402 C CA . HIS A 1 179 ? 2.808 3.852 -9.180 1.00 89.94 179 HIS A CA 1
ATOM 1403 C C . HIS A 1 179 ? 2.582 2.795 -8.106 1.00 89.94 179 HIS A C 1
ATOM 1405 O O . HIS A 1 179 ? 2.831 1.603 -8.311 1.00 89.94 179 HIS A O 1
ATOM 1411 N N . TRP A 1 180 ? 2.059 3.259 -6.972 1.00 92.50 180 TRP A N 1
ATOM 1412 C CA . TRP A 1 180 ? 1.728 2.457 -5.803 1.00 92.50 180 TRP A CA 1
ATOM 1413 C C . TRP A 1 180 ? 0.226 2.239 -5.690 1.00 92.50 180 TRP A C 1
ATOM 1415 O O . TRP A 1 180 ? -0.557 3.176 -5.811 1.00 92.50 180 TRP A O 1
ATOM 1425 N N . ARG A 1 181 ? -0.183 0.998 -5.422 1.00 91.94 181 ARG A N 1
ATOM 1426 C CA . ARG A 1 181 ? -1.585 0.617 -5.198 1.00 91.94 181 ARG A CA 1
ATOM 1427 C C . ARG A 1 181 ? -1.676 -0.403 -4.073 1.00 91.94 181 ARG A C 1
ATOM 1429 O O . ARG A 1 181 ? -0.673 -1.008 -3.689 1.00 91.94 181 ARG A O 1
ATOM 1436 N N . VAL A 1 182 ? -2.887 -0.625 -3.574 1.00 94.94 182 VAL A N 1
ATOM 1437 C CA . VAL A 1 182 ? -3.179 -1.746 -2.678 1.00 94.94 182 VAL A CA 1
ATOM 1438 C C . VAL A 1 182 ? -4.210 -2.646 -3.333 1.00 94.94 182 VAL A C 1
ATOM 1440 O O . VAL A 1 182 ? -5.286 -2.186 -3.706 1.00 94.94 182 VAL A O 1
ATOM 1443 N N . ILE A 1 183 ? -3.881 -3.927 -3.469 1.00 94.88 183 ILE A N 1
ATOM 1444 C CA . ILE A 1 183 ? -4.843 -4.947 -3.875 1.00 94.88 183 ILE A CA 1
ATOM 1445 C C . ILE A 1 183 ? -5.639 -5.350 -2.639 1.00 94.88 183 ILE A C 1
ATOM 1447 O O . ILE A 1 183 ? -5.065 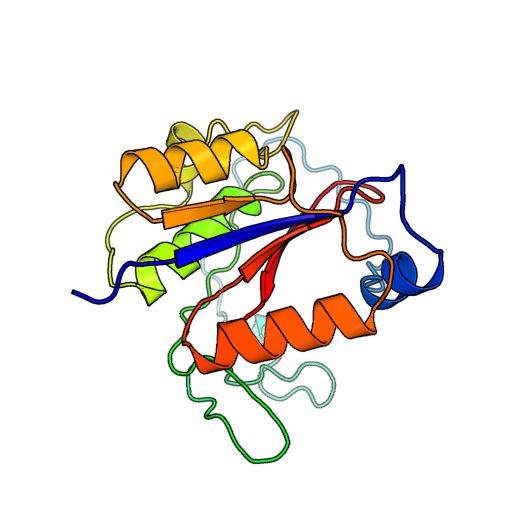-5.784 -1.633 1.00 94.88 183 ILE A O 1
ATOM 1451 N N . ILE A 1 184 ? -6.956 -5.200 -2.742 1.00 95.56 184 ILE A N 1
ATOM 1452 C CA . ILE A 1 184 ? -7.917 -5.540 -1.689 1.00 95.56 184 ILE A CA 1
ATOM 1453 C C . ILE A 1 184 ? -8.974 -6.539 -2.162 1.00 95.56 184 ILE A C 1
ATOM 1455 O O . ILE A 1 184 ? -9.696 -7.063 -1.323 1.00 95.56 184 ILE A O 1
ATOM 1459 N N . GLY A 1 185 ? -9.064 -6.798 -3.469 1.00 93.25 185 GLY A N 1
ATOM 1460 C CA . GLY A 1 185 ? -10.011 -7.704 -4.111 1.00 93.25 185 GLY A CA 1
ATOM 1461 C C . GLY A 1 185 ? -9.732 -7.860 -5.594 1.00 93.25 185 GLY A C 1
ATOM 1462 O O . GLY A 1 185 ? -9.072 -6.946 -6.142 1.00 93.25 185 GLY A O 1
#

Foldseek 3Di:
DPFAEEEEEEDDPPQDDPVVVVVPDDPPPPDDDPDDDDPCPPDPPDVVVVQPPVDPVRHDDPLQCDDDDPVDQFQHNQDADDDDDPQLQLLRQLQSQCVLVVNDDDDSVNSCVQLVIDPVPRGDPCSSQVSCVVVVGHYHYPPPDDPRPSDDVVVVVVLSVCSVVNHKYWYWYPPPNIGIHIDGD

Sequence (185 aa):
MIKKAIFVVFFGVAGLNTSLAQAFQVDEGNGAFDAKEENLVLKQEDTANVNHLNSPYFTTPDVFESISNENLTILSHYPTFQQTTEYSCGPAAALTVLEYYGKKGLTEKELIEKTGASFETGTSVKGIANYFLGLGWNVQTNLDKWQPFEDYEPFANFVQEQLKFGHPIMVENVFMGGHWRVIIG

pLDDT: mean 76.24, std 21.29, range [30.55, 97.56]

Secondary structure (DSSP, 8-state):
----EEEEEEE-SSS--HHHHHHT----------------------HHHHTTTT-SSS-----SS----SS----TTPPP---SSTT-HHHHHHHHHHHHTT--S--HHHHHHHHT-BTTTB--HHHHHHHHHHTT-EEEESSSSS---SSHHHHHHHHHHHHHTT--EEEEE-GGG-EEEEE--